Protein AF-A0A5K1H784-F1 (afdb_monomer_lite)

pLDDT: mean 85.49, std 14.43, range [38.34, 97.75]

Organism: NCBI:txid210225

Sequence (199 aa):
LYISKFLTHPLETMANIILTMNEYPNLIKYLRFKRKREVAKHITKAIVKGSIDLTNENMVTQVLTFIEPLLVRLPDYEAVSELVFKEEQIQVAKIVFQINSEDPAVNWAILKKFIDKFVNGGDERMKFTIPSTLFRLYQLCMQIYNGRDESTEPKVYKRIFDASRALLGKLTSFPNLAIKLYLELLMLINIVDETKFYD

Foldseek 3Di:
DPVLVVVPPCLQPPVVVCLVDPCNLVVLVPDQLVSLQVSLQSLLVCLLVLVDALQDPSSLVSNCSSNVSLLAQDPRDDDDDPVVNVVSLLSLLSNLVSLDDLDLVSNVSSLVVSLVSNLNHDQSSLLRNLLSSLVSLLVSLVSCLVVDDPPRDPVVVVVSLVSNVVSLVSNPVPVVSSVVSVVVSVVSVCVSCVVVPPD

Structure (mmCIF, N/CA/C/O backbone):
data_AF-A0A5K1H784-F1
#
_entry.id   AF-A0A5K1H784-F1
#
loop_
_atom_site.group_PDB
_atom_site.id
_atom_site.type_symbol
_atom_site.label_atom_id
_atom_site.label_alt_id
_atom_site.label_comp_id
_atom_site.label_asym_id
_atom_site.label_entity_id
_atom_site.label_seq_id
_atom_site.pdbx_PDB_ins_code
_atom_site.Cartn_x
_atom_site.Cartn_y
_atom_site.Cartn_z
_atom_site.occupancy
_atom_site.B_iso_or_equiv
_atom_site.auth_seq_id
_atom_site.auth_comp_id
_atom_site.auth_asym_id
_atom_site.auth_atom_id
_atom_site.pdbx_PDB_model_num
ATOM 1 N N . LEU A 1 1 ? -2.475 -7.485 34.459 1.00 45.81 1 LEU A N 1
ATOM 2 C CA . LEU A 1 1 ? -2.089 -6.064 34.254 1.00 45.81 1 LEU A CA 1
ATOM 3 C C . LEU A 1 1 ? -0.605 -5.853 33.900 1.00 45.81 1 LEU A C 1
ATOM 5 O O . LEU A 1 1 ? -0.315 -4.885 33.210 1.00 45.81 1 LEU A O 1
ATOM 9 N N . TYR A 1 2 ? 0.325 -6.728 34.309 1.00 42.94 2 TYR A N 1
ATOM 10 C CA . TYR A 1 2 ? 1.773 -6.530 34.102 1.00 42.94 2 TYR A CA 1
ATOM 11 C C . TYR A 1 2 ? 2.278 -6.824 32.680 1.00 42.94 2 TYR A C 1
ATOM 13 O O . TYR A 1 2 ? 3.058 -6.037 32.151 1.00 42.94 2 TYR A O 1
ATOM 21 N N . ILE A 1 3 ? 1.741 -7.855 32.013 1.00 48.09 3 ILE A N 1
ATOM 22 C CA . ILE A 1 3 ? 2.098 -8.215 30.623 1.00 48.09 3 ILE A CA 1
ATOM 23 C C . ILE A 1 3 ? 1.944 -7.019 29.683 1.00 48.09 3 ILE A C 1
ATOM 25 O O . ILE A 1 3 ? 2.767 -6.777 28.813 1.00 48.09 3 ILE A O 1
ATOM 29 N N . SER A 1 4 ? 0.916 -6.199 29.887 1.00 46.44 4 SER A N 1
ATOM 30 C CA . SER A 1 4 ? 0.700 -5.088 28.980 1.00 46.44 4 SER A CA 1
ATOM 31 C C . SER A 1 4 ? 1.634 -3.907 29.161 1.00 46.44 4 SER A C 1
ATOM 33 O O . SER A 1 4 ? 1.901 -3.242 28.176 1.00 46.44 4 SER A O 1
ATOM 35 N N . LYS A 1 5 ? 2.077 -3.614 30.394 1.00 50.16 5 LYS A N 1
ATOM 36 C CA . LYS A 1 5 ? 3.087 -2.568 30.617 1.00 50.16 5 LYS A CA 1
ATOM 37 C C . LYS A 1 5 ? 4.426 -3.015 30.026 1.00 50.16 5 LYS A C 1
ATOM 39 O O . LYS A 1 5 ? 5.129 -2.204 29.438 1.00 50.16 5 LYS A O 1
ATOM 44 N N . PHE A 1 6 ? 4.706 -4.316 30.118 1.00 51.06 6 PHE A N 1
ATOM 45 C CA . PHE A 1 6 ? 5.877 -4.956 29.529 1.00 51.06 6 PHE A CA 1
ATOM 46 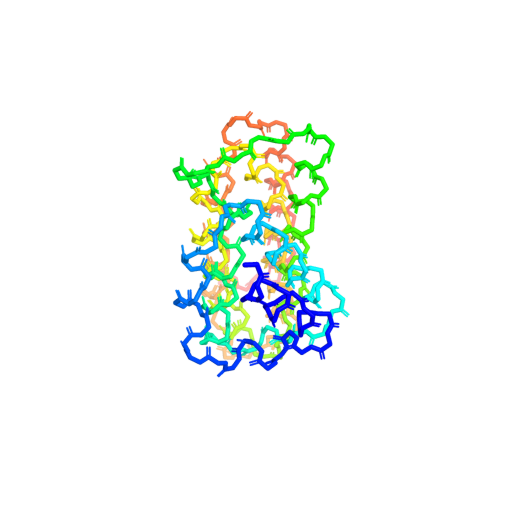C C . PHE A 1 6 ? 5.868 -4.927 27.995 1.00 51.06 6 PHE A C 1
ATOM 48 O O . PHE A 1 6 ? 6.915 -4.781 27.388 1.00 51.06 6 PHE A O 1
ATOM 55 N N . LEU A 1 7 ? 4.695 -5.021 27.359 1.00 53.09 7 LEU A N 1
ATOM 56 C CA . LEU A 1 7 ? 4.577 -4.934 25.900 1.00 53.09 7 LEU A CA 1
ATOM 57 C C . LEU A 1 7 ? 4.573 -3.484 25.392 1.00 53.09 7 LEU A C 1
ATOM 59 O O . LEU A 1 7 ? 5.054 -3.247 24.294 1.00 53.09 7 LEU A O 1
ATOM 63 N N . THR A 1 8 ? 4.068 -2.512 26.164 1.00 53.72 8 THR A N 1
ATOM 64 C CA . THR A 1 8 ? 3.974 -1.112 25.706 1.00 53.72 8 THR A CA 1
ATOM 65 C C . THR A 1 8 ? 5.234 -0.282 25.914 1.00 53.72 8 THR A C 1
ATOM 67 O O . THR A 1 8 ? 5.514 0.579 25.092 1.00 53.72 8 THR A O 1
ATOM 70 N N . HIS A 1 9 ? 6.009 -0.521 26.973 1.00 49.94 9 HIS A N 1
ATOM 71 C CA . HIS A 1 9 ? 7.206 0.282 27.258 1.00 49.94 9 HIS A CA 1
ATOM 72 C C . HIS A 1 9 ? 8.350 0.095 26.233 1.00 49.94 9 HIS A C 1
ATOM 74 O O . HIS A 1 9 ? 8.925 1.092 25.801 1.00 49.94 9 HIS A O 1
ATOM 80 N N . PRO A 1 10 ? 8.634 -1.125 25.736 1.00 53.78 10 PRO A N 1
ATOM 81 C CA . PRO A 1 10 ? 9.632 -1.326 24.690 1.00 53.78 10 PRO A CA 1
ATOM 82 C C . PRO A 1 10 ? 9.131 -0.914 23.298 1.00 53.78 10 PRO A C 1
ATOM 84 O O . PRO A 1 10 ? 9.932 -0.824 22.381 1.00 53.78 10 PRO A O 1
ATOM 87 N N . LEU A 1 11 ? 7.840 -0.628 23.085 1.00 53.62 11 LEU A N 1
ATOM 88 C CA . LEU A 1 11 ? 7.367 -0.154 21.772 1.00 53.62 11 LEU A CA 1
ATOM 89 C C . LEU A 1 11 ? 7.861 1.256 21.438 1.00 53.62 11 LEU A C 1
ATOM 91 O O . LEU A 1 11 ? 7.993 1.591 20.264 1.00 53.62 11 LEU A O 1
ATOM 95 N N . GLU A 1 12 ? 8.151 2.069 22.455 1.00 51.59 12 GLU A N 1
ATOM 96 C CA . GLU A 1 12 ? 8.632 3.442 22.280 1.00 51.59 12 GLU A CA 1
ATOM 97 C C . GLU A 1 12 ? 10.148 3.511 22.031 1.00 51.59 12 GLU A C 1
ATOM 99 O O . GLU A 1 12 ? 10.613 4.440 21.378 1.00 51.59 12 GLU A O 1
ATOM 104 N N . THR A 1 13 ? 10.915 2.520 22.503 1.00 52.31 13 THR A N 1
ATOM 105 C CA . THR A 1 13 ? 12.395 2.498 22.448 1.00 52.31 13 THR A CA 1
ATOM 106 C C . THR A 1 13 ? 12.989 1.309 21.686 1.00 52.31 13 THR A C 1
ATOM 108 O O . THR A 1 13 ? 14.161 1.342 21.330 1.00 52.31 13 THR A O 1
ATOM 111 N N . MET A 1 14 ? 12.210 0.260 21.415 1.00 56.91 14 MET A N 1
ATOM 112 C CA . MET A 1 14 ? 12.683 -1.036 20.911 1.00 56.91 14 MET A CA 1
ATOM 113 C C . MET A 1 14 ? 11.791 -1.617 19.802 1.00 56.91 14 MET A C 1
ATOM 115 O O . MET A 1 14 ? 11.759 -2.834 19.619 1.00 56.91 14 MET A O 1
ATOM 119 N N . ALA A 1 15 ? 11.079 -0.783 19.033 1.00 58.12 15 ALA A N 1
ATOM 120 C CA . ALA A 1 15 ? 10.265 -1.245 17.900 1.00 58.12 15 ALA A CA 1
ATOM 121 C C . ALA A 1 15 ? 11.054 -2.181 16.955 1.00 58.12 15 ALA A C 1
ATOM 123 O O . ALA A 1 15 ? 10.537 -3.217 16.546 1.00 58.12 15 ALA A O 1
ATOM 124 N N . ASN A 1 16 ? 12.339 -1.888 16.720 1.00 57.47 16 ASN A N 1
ATOM 125 C CA . ASN A 1 16 ? 13.239 -2.726 15.917 1.00 57.47 16 ASN A CA 1
ATOM 126 C C . ASN A 1 16 ? 13.560 -4.085 16.563 1.00 57.47 16 ASN A C 1
ATOM 128 O O . ASN A 1 16 ? 13.735 -5.064 15.851 1.00 57.47 16 ASN A O 1
ATOM 132 N N . ILE A 1 17 ? 13.602 -4.180 17.895 1.00 58.38 17 ILE A N 1
ATOM 133 C CA . ILE A 1 17 ? 13.832 -5.447 18.616 1.00 58.38 17 ILE A CA 1
ATOM 134 C C . ILE A 1 17 ? 12.542 -6.272 18.648 1.00 58.38 17 ILE A C 1
ATOM 136 O O . ILE A 1 17 ? 12.559 -7.485 18.485 1.00 58.38 17 ILE A O 1
ATOM 140 N N . ILE A 1 18 ? 11.389 -5.621 18.798 1.00 64.69 18 ILE A N 1
ATOM 141 C CA . ILE A 1 18 ? 10.087 -6.297 18.770 1.00 64.69 18 ILE A CA 1
ATOM 142 C C . ILE A 1 18 ? 9.830 -6.942 17.400 1.00 64.69 18 ILE A C 1
ATOM 144 O O . ILE A 1 18 ? 9.312 -8.055 17.338 1.00 64.69 18 ILE A O 1
ATOM 148 N N . LEU A 1 19 ? 10.243 -6.276 16.317 1.00 63.62 19 LEU A N 1
ATOM 149 C CA . LEU A 1 19 ? 10.183 -6.796 14.947 1.00 63.62 19 LEU A CA 1
ATOM 150 C C . LEU A 1 19 ? 11.199 -7.915 14.652 1.00 63.62 19 LEU A C 1
ATOM 152 O O . LEU A 1 19 ? 11.146 -8.495 13.575 1.00 63.62 19 LEU A O 1
ATOM 156 N N . THR A 1 20 ? 12.136 -8.219 15.556 1.00 61.59 20 THR A N 1
ATOM 157 C CA . THR A 1 20 ? 13.071 -9.353 15.411 1.00 61.59 20 THR A CA 1
ATOM 158 C C . THR A 1 20 ? 12.732 -10.525 16.335 1.00 61.59 20 THR A C 1
ATOM 160 O O . THR A 1 20 ? 13.312 -11.604 16.214 1.00 61.59 20 THR A O 1
ATOM 163 N N . MET A 1 21 ? 11.756 -10.362 17.234 1.00 66.31 21 MET A N 1
ATOM 164 C CA . MET A 1 21 ? 11.295 -11.418 18.133 1.00 66.31 21 MET A CA 1
ATOM 165 C C . MET A 1 21 ? 10.262 -12.317 17.442 1.00 66.31 21 MET A C 1
ATOM 167 O O . MET A 1 21 ? 9.079 -11.984 17.380 1.00 66.31 21 MET A O 1
ATOM 171 N N . ASN A 1 22 ? 10.693 -13.505 17.010 1.00 63.75 22 ASN A N 1
ATOM 172 C CA . ASN A 1 22 ? 9.850 -14.490 16.312 1.00 63.75 22 ASN A CA 1
ATOM 173 C C . ASN A 1 22 ? 8.527 -14.822 17.036 1.00 63.75 22 ASN A C 1
ATOM 175 O O . ASN A 1 22 ? 7.509 -15.046 16.386 1.00 63.75 22 ASN A O 1
ATOM 179 N N . GLU A 1 23 ? 8.512 -14.806 18.374 1.00 65.12 23 GLU A N 1
ATOM 180 C CA . GLU A 1 23 ? 7.322 -15.142 19.174 1.00 65.12 23 GLU A CA 1
ATOM 181 C C . GLU A 1 23 ? 6.426 -13.944 19.519 1.00 65.12 23 GLU A C 1
ATOM 183 O O . GLU A 1 23 ? 5.298 -14.107 19.990 1.00 65.12 23 GLU A O 1
ATOM 188 N N . TYR A 1 24 ? 6.876 -12.713 19.278 1.00 68.38 24 TYR A N 1
ATOM 189 C CA . TYR A 1 24 ? 6.113 -11.527 19.665 1.00 68.38 24 TYR A CA 1
ATOM 190 C C . TYR A 1 24 ? 4.797 -11.351 18.875 1.00 68.38 24 TYR A C 1
ATOM 192 O O . TYR A 1 24 ? 3.783 -11.006 19.495 1.00 68.38 24 TYR A O 1
ATOM 200 N N . PRO A 1 25 ? 4.717 -11.661 17.562 1.00 66.06 25 PRO A N 1
ATOM 201 C CA . PRO A 1 25 ? 3.438 -11.707 16.850 1.00 66.06 25 PRO A CA 1
ATOM 202 C C . PRO A 1 25 ? 2.415 -12.653 17.500 1.00 66.06 25 PRO A C 1
ATOM 204 O O . PRO A 1 25 ? 1.218 -12.358 17.513 1.00 66.06 25 PRO A O 1
ATOM 207 N N . ASN A 1 26 ? 2.867 -13.763 18.099 1.00 70.25 26 ASN A N 1
ATOM 208 C CA . ASN A 1 26 ? 1.990 -14.684 18.826 1.00 70.25 26 ASN A CA 1
ATOM 209 C C . ASN A 1 26 ? 1.484 -14.072 20.139 1.00 70.25 26 ASN A C 1
ATOM 211 O O . ASN A 1 26 ? 0.313 -14.244 20.477 1.00 70.25 26 ASN A O 1
ATOM 215 N N . LEU A 1 27 ? 2.310 -13.289 20.839 1.00 70.38 27 LEU A N 1
ATOM 216 C CA . LEU A 1 27 ? 1.907 -12.583 22.060 1.00 70.38 27 LEU A CA 1
ATOM 217 C C . LEU A 1 27 ? 0.846 -11.504 21.796 1.00 70.38 27 LEU A C 1
ATOM 219 O O . LEU A 1 27 ? -0.064 -11.321 22.609 1.00 70.38 27 LEU A O 1
ATOM 223 N N . ILE A 1 28 ? 0.905 -10.827 20.643 1.00 73.19 28 ILE A N 1
ATOM 224 C CA . ILE A 1 28 ? -0.090 -9.813 20.257 1.00 73.19 28 ILE A CA 1
ATOM 225 C C . ILE A 1 28 ? -1.492 -10.400 20.101 1.00 73.19 28 ILE A C 1
ATOM 227 O O . ILE A 1 28 ? -2.469 -9.709 20.403 1.00 73.19 28 ILE A O 1
ATOM 231 N N . LYS A 1 29 ? -1.627 -11.666 19.688 1.00 74.31 29 LYS A N 1
ATOM 232 C CA . LYS A 1 29 ? -2.940 -12.314 19.511 1.00 74.31 29 LYS A CA 1
ATOM 233 C C . LYS A 1 29 ? -3.777 -12.284 20.795 1.00 74.31 29 LYS A C 1
ATOM 235 O O . LYS A 1 29 ? -4.991 -12.105 20.714 1.00 74.31 29 LYS A O 1
ATOM 240 N N . TYR A 1 30 ? -3.127 -12.350 21.959 1.00 77.88 30 TYR A N 1
ATOM 241 C CA . TYR A 1 30 ? -3.763 -12.323 23.282 1.00 77.88 30 TYR A CA 1
ATOM 242 C C . TYR A 1 30 ? -4.092 -10.913 23.801 1.00 77.88 30 TYR A C 1
ATOM 244 O O . TYR A 1 30 ? -4.732 -10.764 24.845 1.00 77.88 30 TYR A O 1
ATOM 252 N N . LEU A 1 31 ? -3.658 -9.854 23.111 1.00 80.25 31 LEU A N 1
ATOM 253 C CA . LEU A 1 31 ? -4.009 -8.485 23.479 1.00 80.25 31 LEU A CA 1
ATOM 254 C C . LEU A 1 31 ? -5.459 -8.165 23.096 1.00 80.25 31 LEU A C 1
ATOM 256 O O . LEU A 1 31 ? -5.958 -8.579 22.053 1.00 80.25 31 LEU A O 1
ATOM 260 N N . ARG A 1 32 ? -6.129 -7.345 23.914 1.00 86.69 32 ARG A N 1
ATOM 261 C CA . ARG A 1 32 ? -7.408 -6.725 23.527 1.00 86.69 32 ARG A CA 1
ATOM 262 C C . ARG A 1 32 ? -7.205 -5.801 22.323 1.00 86.69 32 ARG A C 1
ATOM 264 O O . ARG A 1 32 ? -6.152 -5.157 22.236 1.00 86.69 32 ARG A O 1
ATOM 271 N N . PHE A 1 33 ? -8.219 -5.680 21.466 1.00 88.62 33 PHE A N 1
ATOM 272 C CA . PHE A 1 33 ? -8.178 -4.880 20.239 1.00 88.62 33 PHE A CA 1
ATOM 273 C C . PHE A 1 33 ? -7.609 -3.476 20.450 1.00 88.62 33 PHE A C 1
ATOM 275 O O . PHE A 1 33 ? -6.641 -3.109 19.783 1.00 88.62 33 PHE A O 1
ATOM 282 N N . LYS A 1 34 ? -8.110 -2.733 21.451 1.00 87.62 34 LYS A N 1
ATOM 283 C CA . LYS A 1 34 ? -7.585 -1.404 21.808 1.00 87.62 34 LYS A CA 1
ATOM 284 C C . LYS A 1 34 ? -6.057 -1.350 21.901 1.00 87.62 34 LYS A C 1
ATOM 286 O O . LYS A 1 34 ? -5.447 -0.399 21.426 1.00 87.62 34 LYS A O 1
ATOM 291 N N . ARG A 1 35 ? -5.410 -2.369 22.477 1.00 84.12 35 ARG A N 1
ATOM 292 C CA . ARG A 1 35 ? -3.942 -2.406 22.552 1.00 84.12 35 ARG A CA 1
ATOM 293 C C . ARG A 1 35 ? -3.283 -2.822 21.256 1.00 84.12 35 ARG A C 1
ATOM 295 O O . ARG A 1 35 ? -2.292 -2.197 20.904 1.00 84.12 35 ARG A O 1
ATOM 302 N N . LYS A 1 36 ? -3.814 -3.829 20.555 1.00 87.94 36 LYS A N 1
ATOM 303 C CA . LYS A 1 36 ? -3.307 -4.217 19.227 1.00 87.94 36 LYS A CA 1
ATOM 304 C C . LYS A 1 36 ? -3.253 -2.995 18.304 1.00 87.94 36 LYS A C 1
ATOM 306 O O . LYS A 1 36 ? -2.252 -2.762 17.639 1.00 87.94 36 LYS A O 1
ATOM 311 N N . ARG A 1 37 ? -4.300 -2.167 18.348 1.00 90.75 37 ARG A N 1
ATOM 312 C CA . ARG A 1 37 ? -4.395 -0.911 17.604 1.00 90.75 37 ARG A CA 1
ATOM 313 C C . ARG A 1 37 ? -3.349 0.122 18.023 1.00 90.75 37 ARG A C 1
ATOM 315 O O . ARG A 1 37 ? -2.718 0.706 17.151 1.00 90.75 37 ARG A O 1
ATOM 322 N N . GLU A 1 38 ? -3.124 0.335 19.321 1.00 87.69 38 GLU A N 1
ATOM 323 C CA . GLU A 1 38 ? -2.047 1.234 19.774 1.00 87.69 38 GLU A CA 1
ATOM 324 C C . GLU A 1 38 ? -0.666 0.747 19.319 1.00 87.69 38 GLU A C 1
ATOM 326 O O . GLU A 1 38 ? 0.105 1.534 18.774 1.00 87.69 38 GLU A O 1
ATOM 331 N N . VAL A 1 39 ? -0.378 -0.554 19.440 1.00 85.38 39 VAL A N 1
ATOM 332 C CA . VAL A 1 39 ? 0.872 -1.143 18.929 1.00 85.38 39 VAL A CA 1
ATOM 333 C C . VAL A 1 39 ? 1.031 -0.872 17.431 1.00 85.38 39 VAL A C 1
ATOM 335 O O . VAL A 1 39 ? 2.059 -0.350 16.998 1.00 85.38 39 VAL A O 1
ATOM 338 N N . ALA A 1 40 ? -0.012 -1.146 16.648 1.00 90.56 40 ALA A N 1
ATOM 339 C CA . ALA A 1 40 ? -0.027 -0.899 15.213 1.00 90.56 40 ALA A CA 1
ATOM 340 C C . ALA A 1 40 ? 0.217 0.582 14.865 1.00 90.56 40 ALA A C 1
ATOM 342 O O . ALA A 1 40 ? 0.971 0.885 13.937 1.00 90.56 40 ALA A O 1
ATOM 343 N N . LYS A 1 41 ? -0.369 1.517 15.628 1.00 90.88 41 LYS A N 1
ATOM 344 C CA . LYS A 1 41 ? -0.160 2.966 15.455 1.00 90.88 41 LYS A CA 1
ATOM 345 C C . LYS A 1 41 ? 1.285 3.363 15.732 1.00 90.88 41 LYS A C 1
ATOM 347 O O . LYS A 1 41 ? 1.841 4.161 14.980 1.00 90.88 41 LYS A O 1
ATOM 352 N N . HIS A 1 42 ? 1.891 2.830 16.791 1.00 86.50 42 HIS A N 1
ATOM 353 C CA . HIS A 1 42 ? 3.288 3.112 17.122 1.00 86.50 42 HIS A CA 1
ATOM 354 C C . HIS A 1 42 ? 4.238 2.600 16.040 1.00 86.50 42 HIS A C 1
ATOM 356 O O . HIS A 1 42 ? 5.077 3.366 15.571 1.00 86.50 42 HIS A O 1
ATOM 362 N N . ILE A 1 43 ? 4.052 1.360 15.581 1.00 87.31 43 ILE A N 1
ATOM 363 C CA . ILE A 1 43 ? 4.870 0.767 14.513 1.00 87.31 43 ILE A CA 1
ATOM 364 C C . ILE A 1 43 ? 4.715 1.556 13.214 1.00 87.31 43 ILE A C 1
ATOM 366 O O . ILE A 1 43 ? 5.710 1.945 12.611 1.00 87.31 43 ILE A O 1
ATOM 370 N N . THR A 1 44 ? 3.481 1.886 12.826 1.00 91.94 44 THR A N 1
ATOM 371 C CA . THR A 1 44 ? 3.218 2.714 11.640 1.00 91.94 44 THR A CA 1
ATOM 372 C C . THR A 1 44 ? 3.949 4.056 11.723 1.00 91.94 44 THR A C 1
ATOM 374 O O . THR A 1 44 ? 4.628 4.452 10.780 1.00 91.94 44 THR A O 1
ATOM 377 N N . LYS A 1 45 ? 3.864 4.748 12.867 1.00 90.50 45 LYS A N 1
ATOM 378 C CA . LYS A 1 45 ? 4.570 6.020 13.081 1.00 90.50 45 LYS A CA 1
ATOM 379 C C . LYS A 1 45 ? 6.090 5.860 13.031 1.00 90.50 45 LYS A C 1
ATOM 381 O O . LYS A 1 45 ? 6.755 6.746 12.508 1.00 90.50 45 LYS A O 1
ATOM 386 N N . ALA A 1 46 ? 6.634 4.777 13.582 1.00 86.88 46 ALA A N 1
ATOM 387 C CA . ALA A 1 46 ? 8.067 4.502 13.557 1.00 86.88 46 ALA A CA 1
ATOM 388 C C . ALA A 1 46 ? 8.572 4.257 12.126 1.00 86.88 46 ALA A C 1
ATOM 390 O O . ALA A 1 46 ? 9.601 4.812 11.751 1.00 86.88 46 ALA A O 1
ATOM 391 N N . ILE A 1 47 ? 7.807 3.535 11.301 1.00 90.31 47 ILE A N 1
ATOM 392 C CA . ILE A 1 47 ? 8.122 3.355 9.877 1.00 90.31 47 ILE A CA 1
ATOM 393 C C . ILE A 1 47 ? 8.097 4.700 9.153 1.00 90.31 47 ILE A C 1
ATOM 395 O O . ILE A 1 47 ? 9.074 5.065 8.519 1.00 90.31 47 ILE A O 1
ATOM 399 N N . VAL A 1 48 ? 7.021 5.484 9.299 1.00 90.75 48 VAL A N 1
ATOM 400 C CA . VAL A 1 48 ? 6.876 6.794 8.629 1.00 90.75 48 VAL A CA 1
ATOM 401 C C . VAL A 1 48 ? 7.977 7.788 9.023 1.00 90.75 48 VAL A C 1
ATOM 403 O O . VAL A 1 48 ? 8.303 8.677 8.242 1.00 90.75 48 VAL A O 1
ATOM 406 N N . LYS A 1 49 ? 8.562 7.646 10.217 1.00 89.12 49 LYS A N 1
ATOM 407 C CA . LYS A 1 49 ? 9.713 8.438 10.676 1.00 89.12 49 LYS A CA 1
ATOM 408 C C . LYS A 1 49 ? 11.066 7.945 10.143 1.00 89.12 49 LYS A C 1
ATOM 410 O O . LYS A 1 49 ? 12.070 8.579 10.450 1.00 89.12 49 LYS A O 1
ATOM 415 N N . GLY A 1 50 ? 11.109 6.833 9.410 1.00 84.38 50 GLY A N 1
ATOM 416 C CA . GLY A 1 50 ? 12.347 6.209 8.937 1.00 84.38 50 GLY A CA 1
ATOM 417 C C . GLY A 1 50 ? 13.119 5.466 10.030 1.00 84.38 50 GLY A C 1
ATOM 418 O O . GLY A 1 50 ? 14.316 5.263 9.907 1.00 84.38 50 GLY A O 1
ATOM 419 N N . SER A 1 51 ? 12.473 5.094 11.142 1.00 77.62 51 SER A N 1
ATOM 420 C CA . SER A 1 51 ? 13.131 4.321 12.211 1.00 77.62 51 SER A CA 1
ATOM 421 C C . SER A 1 51 ? 13.161 2.812 11.934 1.00 77.62 51 SER A C 1
ATOM 423 O O . SER A 1 51 ? 13.872 2.086 12.627 1.00 77.62 51 SER A O 1
ATOM 425 N N . ILE A 1 52 ? 12.363 2.349 10.964 1.00 78.69 52 ILE A N 1
ATOM 426 C CA . ILE A 1 52 ? 12.251 0.954 10.520 1.00 78.69 52 ILE A CA 1
ATOM 427 C C . ILE A 1 52 ? 12.414 0.932 8.997 1.00 78.69 52 ILE A C 1
ATOM 429 O O . ILE A 1 52 ? 11.560 1.468 8.286 1.00 78.69 52 ILE A O 1
ATOM 433 N N . ASP A 1 53 ? 13.461 0.268 8.510 1.00 79.38 53 ASP A N 1
ATOM 434 C CA . ASP A 1 53 ? 13.800 0.217 7.085 1.00 79.38 53 ASP A CA 1
ATOM 435 C C . ASP A 1 53 ? 13.085 -0.919 6.359 1.00 79.38 53 ASP A C 1
ATOM 437 O O . ASP A 1 53 ? 13.357 -2.094 6.594 1.00 79.38 53 ASP A O 1
ATOM 441 N N . LEU A 1 54 ? 12.201 -0.594 5.415 1.00 87.12 54 LEU A N 1
ATOM 442 C CA . LEU A 1 54 ? 11.450 -1.581 4.635 1.00 87.12 54 LEU A CA 1
ATOM 443 C C . LEU A 1 54 ? 12.270 -2.141 3.460 1.00 87.12 54 LEU A C 1
ATOM 445 O O . LEU A 1 54 ? 11.897 -1.962 2.304 1.00 87.12 54 LEU A O 1
ATOM 449 N N . THR A 1 55 ? 13.380 -2.819 3.753 1.00 84.19 55 THR A N 1
ATOM 450 C CA . THR A 1 55 ? 14.293 -3.395 2.741 1.00 84.19 55 THR A CA 1
ATOM 451 C C . THR A 1 55 ? 14.276 -4.924 2.694 1.00 84.19 55 THR A C 1
ATOM 453 O O . THR A 1 55 ? 14.804 -5.519 1.760 1.00 84.19 55 THR A O 1
ATOM 456 N N . ASN A 1 56 ? 13.640 -5.580 3.671 1.00 84.50 56 ASN A N 1
ATOM 457 C CA . ASN A 1 56 ? 13.602 -7.037 3.794 1.00 84.50 56 ASN A CA 1
ATOM 458 C C . ASN A 1 56 ? 12.159 -7.570 3.778 1.00 84.50 56 ASN A C 1
ATOM 460 O O . ASN A 1 56 ? 11.332 -7.197 4.612 1.00 84.50 56 ASN A O 1
ATOM 464 N N . GLU A 1 57 ? 11.866 -8.505 2.873 1.00 86.25 57 GLU A N 1
ATOM 465 C CA . GLU A 1 57 ? 10.541 -9.119 2.724 1.00 86.25 57 GLU A CA 1
ATOM 466 C C . GLU A 1 57 ? 10.017 -9.842 3.974 1.00 86.25 57 GLU A C 1
ATOM 468 O O . GLU A 1 57 ? 8.813 -9.792 4.260 1.00 86.25 57 GLU A O 1
ATOM 473 N N . ASN A 1 58 ? 10.891 -10.513 4.728 1.00 84.62 58 ASN A N 1
ATOM 474 C CA . ASN A 1 58 ? 10.508 -11.195 5.964 1.00 84.62 58 ASN A CA 1
ATOM 475 C C . ASN A 1 58 ? 10.102 -10.171 7.022 1.00 84.62 58 ASN A C 1
ATOM 477 O O . ASN A 1 58 ? 9.052 -10.310 7.651 1.00 84.62 58 ASN A O 1
ATOM 481 N N . MET A 1 59 ? 10.883 -9.098 7.155 1.00 84.19 59 MET A N 1
ATOM 482 C CA . MET A 1 59 ? 10.570 -8.003 8.070 1.00 84.19 59 MET A CA 1
ATOM 483 C C . MET A 1 59 ? 9.248 -7.322 7.689 1.00 84.19 59 MET A C 1
ATOM 485 O O . MET A 1 59 ? 8.404 -7.082 8.548 1.00 84.19 59 MET A O 1
ATOM 489 N N . VAL A 1 60 ? 9.011 -7.086 6.395 1.00 90.50 60 VAL A N 1
ATOM 490 C CA . VAL A 1 60 ? 7.746 -6.528 5.887 1.00 90.50 60 VAL A CA 1
ATOM 491 C C . VAL A 1 60 ? 6.561 -7.434 6.223 1.00 90.50 60 VAL A C 1
ATOM 493 O O . VAL A 1 60 ? 5.509 -6.951 6.635 1.00 90.50 60 VAL A O 1
ATOM 496 N N . THR A 1 61 ? 6.724 -8.751 6.100 1.00 89.81 61 THR A N 1
ATOM 497 C CA . THR A 1 61 ? 5.673 -9.719 6.453 1.00 89.81 61 THR A CA 1
ATOM 498 C C . THR A 1 61 ? 5.312 -9.630 7.938 1.00 89.81 61 THR A C 1
ATOM 500 O O . THR A 1 61 ? 4.130 -9.645 8.300 1.00 89.81 61 THR A O 1
ATOM 503 N N . GLN A 1 62 ? 6.315 -9.460 8.802 1.00 85.56 62 GLN A N 1
ATOM 504 C CA . GLN A 1 62 ? 6.080 -9.224 10.221 1.00 85.56 62 GLN A CA 1
ATOM 505 C C . GLN A 1 62 ? 5.366 -7.892 10.442 1.00 85.56 62 GLN A C 1
ATOM 507 O O . GLN A 1 62 ? 4.298 -7.880 11.051 1.00 85.56 62 GLN A O 1
ATOM 512 N N . VAL A 1 63 ? 5.875 -6.791 9.882 1.00 89.81 63 VAL A N 1
ATOM 513 C CA . VAL A 1 63 ? 5.251 -5.460 9.970 1.00 89.81 63 VAL A CA 1
ATOM 514 C C . VAL A 1 63 ? 3.771 -5.509 9.592 1.00 89.81 63 VAL A C 1
ATOM 516 O O . VAL A 1 63 ? 2.939 -5.013 10.349 1.00 89.81 63 VAL A O 1
ATOM 519 N N . LEU A 1 64 ? 3.422 -6.154 8.476 1.00 92.62 64 LEU A N 1
ATOM 520 C CA . LEU A 1 64 ? 2.035 -6.299 8.021 1.00 92.62 64 LEU A CA 1
ATOM 521 C C . LEU A 1 64 ? 1.155 -7.054 9.025 1.00 92.62 64 LEU A C 1
ATOM 523 O O . LEU A 1 64 ? -0.018 -6.720 9.171 1.00 92.62 64 LEU A O 1
ATOM 527 N N . THR A 1 65 ? 1.719 -8.031 9.737 1.00 89.56 65 THR A N 1
ATOM 528 C CA . THR A 1 65 ? 1.033 -8.750 10.822 1.00 89.56 65 THR A CA 1
ATOM 529 C C . THR A 1 65 ? 0.799 -7.834 12.023 1.00 89.56 65 THR A C 1
ATOM 531 O O . THR A 1 65 ? -0.288 -7.804 12.593 1.00 89.56 65 THR A O 1
ATOM 534 N N . PHE A 1 66 ? 1.799 -7.035 12.389 1.00 87.19 66 PHE A N 1
ATOM 535 C CA . PHE A 1 66 ? 1.706 -6.096 13.504 1.00 87.19 66 PHE A CA 1
ATOM 536 C C . PHE A 1 66 ? 0.695 -4.971 13.263 1.00 87.19 66 PHE A C 1
ATOM 538 O O . PHE A 1 66 ? -0.023 -4.581 14.187 1.00 87.19 66 PHE A O 1
ATOM 545 N N . ILE A 1 67 ? 0.635 -4.439 12.039 1.00 93.12 67 ILE A N 1
ATOM 546 C CA . ILE A 1 67 ? -0.252 -3.320 11.701 1.00 93.12 67 ILE A CA 1
ATOM 547 C C . ILE A 1 67 ? -1.636 -3.760 11.207 1.00 93.12 67 ILE A C 1
ATOM 549 O O . ILE A 1 67 ? -2.482 -2.905 10.953 1.00 93.12 67 ILE A O 1
ATOM 553 N N . GLU A 1 68 ? -1.900 -5.067 11.122 1.00 93.62 68 GLU A N 1
ATOM 554 C CA . GLU A 1 68 ? -3.171 -5.648 10.668 1.00 93.62 68 GLU A CA 1
ATOM 555 C C . GLU A 1 68 ? -4.436 -5.006 11.281 1.00 93.62 68 GLU A C 1
ATOM 557 O O . GLU A 1 68 ? -5.368 -4.733 10.517 1.00 93.62 68 GLU A O 1
ATOM 562 N N . PRO A 1 69 ? -4.484 -4.645 12.585 1.00 93.75 69 PRO A N 1
ATOM 563 C CA . PRO A 1 69 ? -5.641 -3.961 13.176 1.00 93.75 69 PRO A CA 1
ATOM 564 C C . PRO A 1 69 ? -6.017 -2.628 12.505 1.00 93.75 69 PRO A C 1
ATOM 566 O O . PRO A 1 69 ? -7.146 -2.159 12.657 1.00 93.75 69 PRO A O 1
ATOM 569 N N . LEU A 1 70 ? -5.079 -1.994 11.790 1.00 95.62 70 LEU A N 1
ATOM 570 C CA . LEU A 1 70 ? -5.310 -0.766 11.025 1.00 95.62 70 LEU A CA 1
ATOM 571 C C . LEU A 1 70 ? -5.670 -1.046 9.561 1.00 95.62 70 LEU A C 1
ATOM 573 O O . LEU A 1 70 ? -6.307 -0.201 8.925 1.00 95.62 70 LEU A O 1
ATOM 577 N N . LEU A 1 71 ? -5.299 -2.221 9.039 1.00 95.62 71 LEU A N 1
ATOM 578 C CA . LEU A 1 71 ? -5.465 -2.599 7.634 1.00 95.62 71 LEU A CA 1
ATOM 579 C C . LEU A 1 71 ? -6.847 -3.172 7.331 1.00 95.62 71 LEU A C 1
ATOM 581 O O . LEU A 1 71 ? -7.372 -2.927 6.253 1.00 95.62 71 LEU A O 1
ATOM 585 N N . VAL A 1 72 ? -7.442 -3.913 8.267 1.00 93.81 72 VAL A N 1
ATOM 586 C CA . VAL A 1 72 ? -8.729 -4.605 8.082 1.00 93.81 72 VAL A CA 1
ATOM 587 C C . VAL A 1 72 ? -9.612 -4.476 9.325 1.00 93.81 72 VAL A C 1
ATOM 589 O O . VAL A 1 72 ? -9.143 -4.141 10.413 1.00 93.81 72 VAL A O 1
ATOM 592 N N . ARG A 1 73 ? -10.922 -4.713 9.183 1.00 91.81 73 ARG A N 1
ATOM 593 C CA . ARG A 1 73 ? -11.831 -4.827 10.337 1.00 91.81 73 ARG A CA 1
ATOM 594 C C . ARG A 1 73 ? -11.718 -6.241 10.914 1.00 91.81 73 ARG A C 1
ATOM 596 O O . ARG A 1 73 ? -12.153 -7.194 10.279 1.00 91.81 73 ARG A O 1
ATOM 603 N N . LEU A 1 74 ? -11.120 -6.361 12.098 1.00 90.62 74 LEU A N 1
ATOM 604 C CA . LEU A 1 74 ? -11.035 -7.624 12.840 1.00 90.62 74 LEU A CA 1
ATOM 605 C C . LEU A 1 74 ? -12.357 -7.932 13.575 1.00 90.62 74 LEU A C 1
ATOM 607 O O . LEU A 1 74 ? -13.140 -7.012 13.812 1.00 90.62 74 LEU A O 1
ATOM 611 N N . PRO A 1 75 ? -12.622 -9.193 13.971 1.00 89.69 75 PRO A N 1
ATOM 612 C CA . PRO A 1 75 ? -13.855 -9.554 14.681 1.00 89.69 75 PRO A CA 1
ATOM 613 C C . PRO A 1 75 ? -14.077 -8.786 15.994 1.00 89.69 75 PRO A C 1
ATOM 615 O O . PRO A 1 75 ? -15.213 -8.517 16.366 1.00 89.69 75 PRO A O 1
ATOM 618 N N . ASP A 1 76 ? -12.996 -8.408 16.681 1.00 89.69 76 ASP A N 1
ATOM 619 C CA . ASP A 1 76 ? -12.995 -7.637 17.927 1.00 89.69 76 ASP A CA 1
ATOM 620 C C . ASP A 1 76 ? -12.884 -6.114 17.700 1.00 89.69 76 ASP A C 1
ATOM 622 O O . ASP A 1 76 ? -12.496 -5.384 18.610 1.00 89.69 76 ASP A O 1
ATOM 626 N N . TYR A 1 77 ? -13.199 -5.622 16.493 1.00 91.69 77 TYR A N 1
ATOM 627 C CA . TYR A 1 77 ? -13.027 -4.216 16.116 1.00 91.69 77 TYR A CA 1
ATOM 628 C C . TYR A 1 77 ? -13.818 -3.252 17.011 1.00 91.69 77 TYR A C 1
ATOM 630 O O . TYR A 1 77 ? -15.047 -3.277 17.069 1.00 91.69 77 TYR A O 1
ATOM 638 N N . GLU A 1 78 ? -13.097 -2.315 17.627 1.00 91.81 78 GLU A N 1
ATOM 639 C CA . GLU A 1 78 ? -13.668 -1.194 18.374 1.00 91.81 78 GLU A CA 1
ATOM 640 C C . GLU A 1 78 ? -13.687 0.064 17.488 1.00 91.81 78 GLU A C 1
ATOM 642 O O . GLU A 1 78 ? -12.640 0.544 17.028 1.00 91.81 78 GLU A O 1
ATOM 647 N N . ALA A 1 79 ? -14.883 0.609 17.247 1.00 91.19 79 ALA A N 1
ATOM 648 C CA . ALA A 1 79 ? -15.055 1.838 16.480 1.00 91.19 79 ALA A CA 1
ATOM 649 C C . ALA A 1 79 ? -14.430 3.046 17.196 1.00 91.19 79 ALA A C 1
ATOM 651 O O . ALA A 1 79 ? -14.389 3.126 18.422 1.00 91.19 79 ALA A O 1
ATOM 652 N N . VAL A 1 80 ? -13.954 4.005 16.407 1.00 93.56 80 VAL A N 1
ATOM 653 C CA . VAL A 1 80 ? -13.444 5.300 16.883 1.00 93.56 80 VAL A CA 1
ATOM 654 C C . VAL A 1 80 ? -14.148 6.424 16.139 1.00 93.56 80 VAL A C 1
ATOM 656 O O . VAL A 1 80 ? -14.863 6.175 15.168 1.00 93.56 80 VAL A O 1
ATOM 659 N N . SER A 1 81 ? -13.901 7.665 16.553 1.00 96.38 81 SER A N 1
ATOM 660 C CA . SER A 1 81 ? -14.343 8.826 15.789 1.00 96.38 81 SER A CA 1
ATOM 661 C C . SER A 1 81 ? -13.740 8.839 14.381 1.00 96.38 81 SER A C 1
ATOM 663 O O . SER A 1 81 ? -12.627 8.361 14.143 1.00 96.38 81 SER A O 1
ATOM 665 N N . GLU A 1 82 ? -14.469 9.440 13.443 1.00 95.31 82 GLU A N 1
ATOM 666 C CA . GLU A 1 82 ? -14.034 9.573 12.051 1.00 95.31 82 GLU A CA 1
ATOM 667 C C . GLU A 1 82 ? -12.675 10.278 11.932 1.00 95.31 82 GLU A C 1
ATOM 669 O O . GLU A 1 82 ? -11.831 9.865 11.137 1.00 95.31 82 GLU A O 1
ATOM 674 N N . LEU A 1 83 ? -12.432 11.292 12.771 1.00 96.44 83 LEU A N 1
ATOM 675 C CA . LEU A 1 83 ? -11.162 12.015 12.813 1.00 96.44 83 LEU A CA 1
ATOM 676 C C . LEU A 1 83 ? -9.989 11.082 13.139 1.00 96.44 83 LEU A C 1
ATOM 678 O O . LEU A 1 83 ? -9.008 11.053 12.399 1.00 96.44 83 LEU A O 1
ATOM 682 N N . VAL A 1 84 ? -10.117 10.270 14.193 1.00 95.44 84 VAL A N 1
ATOM 683 C CA . VAL A 1 84 ? -9.068 9.323 14.604 1.00 95.44 84 VAL A CA 1
ATOM 684 C C . VAL A 1 84 ? -8.854 8.261 13.530 1.00 95.44 84 VAL A C 1
ATOM 686 O O . VAL A 1 84 ? -7.716 7.943 13.192 1.00 95.44 84 VAL A O 1
ATOM 689 N N . PHE A 1 85 ? -9.934 7.734 12.946 1.00 96.12 85 PHE A N 1
ATOM 690 C CA . PHE A 1 85 ? -9.825 6.772 11.851 1.00 96.12 85 PHE A CA 1
ATOM 691 C C . PHE A 1 85 ? -9.075 7.365 10.652 1.00 96.12 85 PHE A C 1
ATOM 693 O O . PHE A 1 85 ? -8.151 6.743 10.132 1.00 96.12 85 PHE A O 1
ATOM 700 N N . LYS A 1 86 ? -9.425 8.587 10.240 1.00 96.88 86 LYS A N 1
ATOM 701 C CA . LYS A 1 86 ? -8.767 9.289 9.136 1.00 96.88 86 LYS A CA 1
ATOM 702 C C . LYS A 1 86 ? -7.279 9.504 9.407 1.00 96.88 86 LYS A C 1
ATOM 704 O O . LYS A 1 86 ? -6.466 9.240 8.526 1.00 96.88 86 LYS A O 1
ATOM 709 N N . GLU A 1 87 ? -6.913 9.955 10.604 1.00 96.38 87 GLU A N 1
ATOM 710 C CA . GLU A 1 87 ? -5.509 10.137 10.988 1.00 96.38 87 GLU A CA 1
ATOM 711 C C . GLU A 1 87 ? -4.717 8.833 10.889 1.00 96.38 87 GLU A C 1
ATOM 713 O O . GLU A 1 87 ? -3.621 8.814 10.329 1.00 96.38 87 GLU A O 1
ATOM 718 N N . GLU A 1 88 ? -5.281 7.729 11.376 1.00 96.00 88 GLU A N 1
ATOM 719 C CA . GLU A 1 88 ? -4.647 6.418 11.276 1.00 96.00 88 GLU A CA 1
ATOM 720 C C . GLU A 1 88 ? -4.478 5.965 9.826 1.00 96.00 88 GLU A C 1
ATOM 722 O O . GLU A 1 88 ? -3.393 5.523 9.453 1.00 96.00 88 GLU A O 1
ATOM 727 N N . GLN A 1 89 ? -5.506 6.118 8.986 1.00 97.56 89 GLN A N 1
ATOM 728 C CA . GLN A 1 89 ? -5.421 5.728 7.577 1.00 97.56 89 GLN A CA 1
ATOM 729 C C . GLN A 1 89 ? -4.423 6.590 6.794 1.00 97.56 89 GLN A C 1
ATOM 731 O O . GLN A 1 89 ? -3.717 6.070 5.934 1.00 97.56 89 GLN A O 1
ATOM 736 N N . ILE A 1 90 ? -4.283 7.877 7.129 1.00 97.00 90 ILE A N 1
ATOM 737 C CA . ILE A 1 90 ? -3.233 8.738 6.562 1.00 97.00 90 ILE A CA 1
ATOM 738 C C . ILE A 1 90 ? -1.841 8.226 6.952 1.00 97.00 90 ILE A C 1
ATOM 740 O O . ILE A 1 90 ? -0.931 8.241 6.127 1.00 97.00 90 ILE A O 1
ATOM 744 N N . GLN A 1 91 ? -1.652 7.776 8.194 1.00 96.44 91 GLN A N 1
ATOM 745 C CA . GLN A 1 91 ? -0.371 7.217 8.633 1.00 96.44 91 GLN A CA 1
ATOM 746 C C . GLN A 1 91 ? -0.060 5.896 7.919 1.00 96.44 91 GLN A C 1
ATOM 748 O O . GLN A 1 91 ? 1.052 5.726 7.428 1.00 96.44 91 GLN A O 1
ATOM 753 N N . VAL A 1 92 ? -1.047 5.004 7.778 1.00 97.62 92 VAL A N 1
ATOM 754 C CA . VAL A 1 92 ? -0.901 3.753 7.011 1.00 97.62 92 VAL A CA 1
ATOM 755 C C . VAL A 1 92 ? -0.552 4.042 5.551 1.00 97.62 92 VAL A C 1
ATOM 757 O O . VAL A 1 92 ? 0.365 3.433 5.004 1.00 97.62 92 VAL A O 1
ATOM 760 N N . ALA A 1 93 ? -1.229 5.008 4.926 1.00 97.38 93 ALA A N 1
ATOM 761 C CA . ALA A 1 93 ? -0.982 5.384 3.538 1.00 97.38 93 ALA A CA 1
ATOM 762 C C . ALA A 1 93 ? 0.448 5.902 3.308 1.00 97.38 93 ALA A C 1
ATOM 764 O O . ALA A 1 93 ? 1.009 5.694 2.238 1.00 97.38 93 ALA A O 1
ATOM 765 N N . LYS A 1 94 ? 1.077 6.527 4.312 1.00 96.19 94 LYS A N 1
ATOM 766 C CA . LYS A 1 94 ? 2.454 7.037 4.208 1.00 96.19 94 LYS A CA 1
ATOM 767 C C . LYS A 1 94 ? 3.531 5.951 4.239 1.00 96.19 94 LYS A C 1
ATOM 769 O O . LYS A 1 94 ? 4.648 6.223 3.807 1.00 96.19 94 LYS A O 1
ATOM 774 N N . ILE A 1 95 ? 3.216 4.743 4.717 1.00 96.19 95 ILE A N 1
ATOM 775 C CA . ILE A 1 95 ? 4.191 3.649 4.866 1.00 96.19 95 ILE A CA 1
ATOM 776 C C . ILE A 1 95 ? 4.868 3.315 3.533 1.00 96.19 95 ILE A C 1
ATOM 778 O O . ILE A 1 95 ? 6.077 3.115 3.494 1.00 96.19 95 ILE 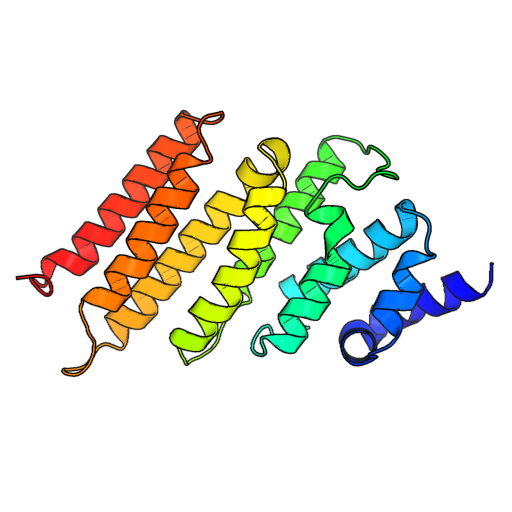A O 1
ATOM 782 N N . VAL A 1 96 ? 4.111 3.289 2.431 1.00 95.88 96 VAL A N 1
ATOM 783 C CA . VAL A 1 96 ? 4.646 2.869 1.123 1.00 95.88 96 VAL A CA 1
ATOM 784 C C . VAL A 1 96 ? 5.774 3.768 0.619 1.00 95.88 96 VAL A C 1
ATOM 786 O O . VAL A 1 96 ? 6.639 3.302 -0.113 1.00 95.88 96 VAL A O 1
ATOM 789 N N . PHE A 1 97 ? 5.822 5.032 1.047 1.00 95.06 97 PHE A N 1
ATOM 790 C CA . PHE A 1 97 ? 6.902 5.953 0.683 1.00 95.06 97 PHE A CA 1
ATOM 791 C C . PHE A 1 97 ? 8.222 5.664 1.404 1.00 95.06 97 PHE A C 1
ATOM 793 O O . PHE A 1 97 ? 9.252 6.185 1.001 1.00 95.06 97 PHE A O 1
ATOM 800 N N . GLN A 1 98 ? 8.201 4.825 2.439 1.00 93.69 98 GLN A N 1
ATOM 801 C CA . GLN A 1 98 ? 9.399 4.371 3.153 1.00 93.69 98 GLN A CA 1
ATOM 802 C C . GLN A 1 98 ? 9.993 3.096 2.540 1.00 93.69 98 GLN A C 1
ATOM 804 O O . GLN A 1 98 ? 11.040 2.624 2.970 1.00 93.69 98 GLN A O 1
ATOM 809 N N . ILE A 1 99 ? 9.334 2.526 1.527 1.00 93.06 99 ILE A N 1
ATOM 810 C CA . ILE A 1 99 ? 9.894 1.442 0.721 1.00 93.06 99 ILE A CA 1
ATOM 811 C C . ILE A 1 99 ? 10.911 2.084 -0.215 1.00 93.06 99 ILE A C 1
ATOM 813 O O . ILE A 1 99 ? 10.523 2.653 -1.237 1.00 93.06 99 ILE A O 1
ATOM 817 N N . ASN A 1 100 ? 12.187 2.045 0.152 1.00 85.94 100 ASN A N 1
ATOM 818 C CA . ASN A 1 100 ? 13.258 2.670 -0.611 1.00 85.94 100 ASN A CA 1
ATOM 819 C C . ASN A 1 100 ? 14.497 1.768 -0.636 1.00 85.94 100 ASN A C 1
ATOM 821 O O . ASN A 1 100 ? 15.340 1.817 0.253 1.00 85.94 100 ASN A O 1
ATOM 825 N N . SER A 1 101 ? 14.568 0.916 -1.652 1.00 90.88 101 SER A N 1
ATOM 826 C CA . SER A 1 101 ? 15.748 0.143 -2.030 1.00 90.88 101 SER A CA 1
ATOM 827 C C . SER A 1 101 ? 16.312 0.666 -3.351 1.00 90.88 101 SER A C 1
ATOM 829 O O . SER A 1 101 ? 15.561 1.142 -4.210 1.00 90.88 101 SER A O 1
ATOM 831 N N . GLU A 1 102 ? 17.627 0.553 -3.523 1.00 89.62 102 GLU A N 1
ATOM 832 C CA . GLU A 1 102 ? 18.291 0.822 -4.800 1.00 89.62 102 GLU A CA 1
ATOM 833 C C . GLU A 1 102 ? 17.853 -0.175 -5.877 1.00 89.62 102 GLU A C 1
ATOM 835 O O . GLU A 1 102 ? 17.709 0.214 -7.033 1.00 89.62 102 GLU A O 1
ATOM 840 N N . ASP A 1 103 ? 17.548 -1.417 -5.485 1.00 91.06 103 ASP A N 1
ATOM 841 C CA . ASP A 1 103 ? 17.055 -2.460 -6.380 1.00 91.06 103 ASP A CA 1
ATOM 842 C C . ASP A 1 103 ? 15.533 -2.312 -6.617 1.00 91.06 103 ASP A C 1
ATOM 844 O O . ASP A 1 103 ? 14.722 -2.514 -5.696 1.00 91.06 103 ASP A O 1
ATOM 848 N N . PRO A 1 104 ? 15.096 -2.004 -7.857 1.00 92.00 104 PRO A N 1
ATOM 849 C CA . PRO A 1 104 ? 13.680 -1.912 -8.188 1.00 92.00 104 PRO A CA 1
ATOM 850 C C . PRO A 1 104 ? 12.905 -3.219 -7.972 1.00 92.00 104 PRO A C 1
ATOM 852 O O . PRO A 1 104 ? 11.707 -3.175 -7.676 1.00 92.00 104 PRO A O 1
ATOM 855 N N . ALA A 1 105 ? 13.556 -4.381 -8.095 1.00 91.38 105 ALA A N 1
ATOM 856 C CA . ALA A 1 105 ? 12.919 -5.677 -7.891 1.00 91.38 105 ALA A CA 1
ATOM 857 C C . ALA A 1 105 ? 12.528 -5.883 -6.420 1.00 91.38 105 ALA A C 1
ATOM 859 O O . ALA A 1 105 ? 11.415 -6.336 -6.136 1.00 91.38 105 ALA A O 1
ATOM 860 N N . VAL A 1 106 ? 13.391 -5.465 -5.486 1.00 92.81 106 VAL A N 1
ATOM 861 C CA . VAL A 1 106 ? 13.099 -5.472 -4.042 1.00 92.81 106 VAL A CA 1
ATOM 862 C C . VAL A 1 106 ? 11.945 -4.520 -3.726 1.00 92.81 106 VAL A C 1
ATOM 864 O O . VAL A 1 106 ? 10.990 -4.908 -3.047 1.00 92.81 106 VAL A O 1
ATOM 867 N N . ASN A 1 107 ? 11.976 -3.298 -4.275 1.00 94.00 107 ASN A N 1
ATOM 868 C CA . ASN A 1 107 ? 10.882 -2.336 -4.112 1.00 94.00 107 ASN A CA 1
ATOM 869 C C . ASN A 1 107 ? 9.545 -2.909 -4.597 1.00 94.00 107 ASN A C 1
ATOM 871 O O . ASN A 1 107 ? 8.537 -2.792 -3.900 1.00 94.00 107 ASN A O 1
ATOM 875 N N . TRP A 1 108 ? 9.534 -3.559 -5.764 1.00 94.94 108 TRP A N 1
ATOM 876 C CA . TRP A 1 108 ? 8.345 -4.215 -6.302 1.00 94.94 108 TRP A CA 1
ATOM 877 C C . TRP A 1 108 ? 7.831 -5.332 -5.390 1.00 94.94 108 TRP A C 1
ATOM 879 O O . TRP A 1 108 ? 6.641 -5.356 -5.069 1.00 94.94 108 TRP A O 1
ATOM 889 N N . ALA A 1 109 ? 8.707 -6.241 -4.951 1.00 94.69 109 ALA A N 1
ATOM 890 C CA . ALA A 1 109 ? 8.331 -7.378 -4.113 1.00 94.69 109 ALA A CA 1
ATOM 891 C C . ALA A 1 109 ? 7.695 -6.926 -2.789 1.00 94.69 109 ALA A C 1
ATOM 893 O O . ALA A 1 109 ? 6.637 -7.421 -2.388 1.00 94.69 109 ALA A O 1
ATOM 894 N N . ILE A 1 110 ? 8.290 -5.922 -2.142 1.00 95.62 110 ILE A N 1
ATOM 895 C CA . ILE A 1 110 ? 7.776 -5.343 -0.898 1.00 95.62 110 ILE A CA 1
ATOM 896 C C . ILE A 1 110 ? 6.448 -4.622 -1.141 1.00 95.62 110 ILE A C 1
ATOM 898 O O . ILE A 1 110 ? 5.468 -4.870 -0.433 1.00 95.62 110 ILE A O 1
ATOM 902 N N . LEU A 1 111 ? 6.380 -3.769 -2.165 1.00 95.94 111 LEU A N 1
ATOM 903 C CA . LEU A 1 111 ? 5.177 -3.006 -2.494 1.00 95.94 111 LEU A CA 1
ATOM 904 C C . LEU A 1 111 ? 4.001 -3.922 -2.853 1.00 95.94 111 LEU A C 1
ATOM 906 O O . LEU A 1 111 ? 2.866 -3.646 -2.463 1.00 95.94 111 LEU A O 1
ATOM 910 N N . LYS A 1 112 ? 4.264 -5.054 -3.514 1.00 95.81 112 LYS A N 1
ATOM 911 C CA . LYS A 1 112 ? 3.247 -6.058 -3.837 1.00 95.81 112 LYS A CA 1
ATOM 912 C C . LYS A 1 112 ? 2.585 -6.638 -2.582 1.00 95.81 112 LYS A C 1
ATOM 914 O O . LYS A 1 112 ? 1.358 -6.724 -2.544 1.00 95.81 112 LYS A O 1
ATOM 919 N N . LYS A 1 113 ? 3.348 -6.926 -1.520 1.00 95.88 113 LYS A N 1
ATOM 920 C CA . LYS A 1 113 ? 2.782 -7.386 -0.234 1.00 95.88 113 LYS A CA 1
ATOM 921 C C . LYS A 1 113 ? 1.860 -6.339 0.401 1.00 95.88 113 LYS A C 1
ATOM 923 O O . LYS A 1 113 ? 0.815 -6.694 0.947 1.00 95.88 113 LYS A O 1
ATOM 928 N N . PHE A 1 114 ? 2.220 -5.055 0.319 1.00 96.56 114 PHE A N 1
ATOM 929 C CA . PHE A 1 114 ? 1.359 -3.964 0.791 1.00 96.56 114 PHE A CA 1
ATOM 930 C C . PHE A 1 114 ? 0.079 -3.848 -0.037 1.00 96.56 114 PHE A C 1
ATOM 932 O O . PHE A 1 114 ? -1.001 -3.770 0.545 1.00 96.56 114 PHE A O 1
ATOM 939 N N . ILE A 1 115 ? 0.183 -3.902 -1.370 1.00 96.56 115 ILE A N 1
ATOM 940 C CA . ILE A 1 115 ? -0.968 -3.895 -2.287 1.00 96.56 115 ILE A CA 1
ATOM 941 C C . ILE A 1 115 ? -1.962 -4.993 -1.906 1.00 96.56 115 ILE A C 1
ATOM 943 O O . ILE A 1 115 ? -3.146 -4.711 -1.711 1.00 96.56 115 ILE A O 1
ATOM 947 N N . ASP A 1 116 ? -1.479 -6.224 -1.743 1.00 95.25 116 ASP A N 1
ATOM 948 C CA . ASP A 1 116 ? -2.332 -7.376 -1.448 1.00 95.25 116 ASP A CA 1
ATOM 949 C C . ASP A 1 116 ? -3.068 -7.211 -0.109 1.00 95.25 116 ASP A C 1
ATOM 951 O O . ASP A 1 116 ? -4.229 -7.596 0.020 1.00 95.25 116 ASP A O 1
ATOM 955 N N . LYS A 1 117 ? -2.441 -6.574 0.888 1.00 95.44 117 LYS A N 1
ATOM 956 C CA . LYS A 1 117 ? -3.091 -6.274 2.172 1.00 95.44 117 LYS A CA 1
ATOM 957 C C . LYS A 1 117 ? -4.036 -5.074 2.108 1.00 95.44 117 LYS A C 1
ATOM 959 O O . LYS A 1 117 ? -5.101 -5.127 2.717 1.00 95.44 117 LYS A O 1
ATOM 964 N N . PHE A 1 118 ? -3.696 -4.016 1.376 1.00 96.31 118 PHE A N 1
ATOM 965 C CA . PHE A 1 118 ? -4.524 -2.810 1.276 1.00 96.31 118 PHE A CA 1
ATOM 966 C C . PHE A 1 118 ? -5.836 -3.046 0.530 1.00 96.31 118 PHE A C 1
ATOM 968 O O . PHE A 1 118 ? -6.863 -2.509 0.943 1.00 96.31 118 PHE A O 1
ATOM 975 N N . VAL A 1 119 ? -5.832 -3.887 -0.508 1.00 95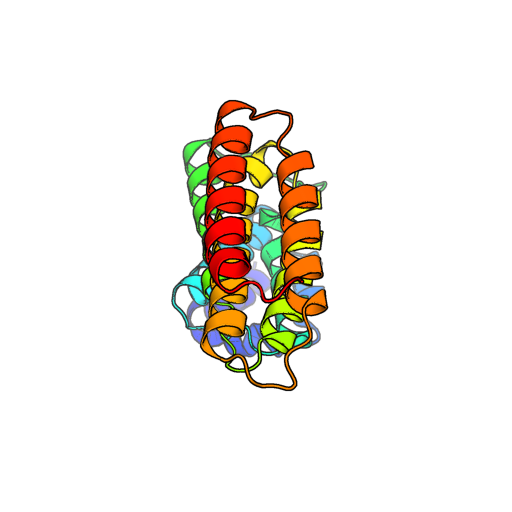.06 119 VAL A N 1
ATOM 976 C CA . VAL A 1 119 ? -7.057 -4.248 -1.245 1.00 95.06 119 VAL A CA 1
ATOM 977 C C . VAL A 1 119 ? -8.057 -4.997 -0.352 1.00 95.06 119 VAL A C 1
ATOM 979 O O . VAL A 1 119 ? -9.264 -4.852 -0.522 1.00 95.06 119 VAL A O 1
ATOM 982 N N . ASN A 1 120 ? -7.580 -5.724 0.662 1.00 93.88 120 ASN A N 1
ATOM 983 C CA . ASN A 1 120 ? -8.441 -6.412 1.630 1.00 93.88 120 ASN A CA 1
ATOM 984 C C . ASN A 1 120 ? -9.053 -5.471 2.689 1.00 93.88 120 ASN A C 1
ATOM 986 O O . ASN A 1 120 ? -9.910 -5.895 3.461 1.00 93.88 120 ASN A O 1
ATOM 990 N N . GLY A 1 121 ? -8.635 -4.200 2.748 1.00 91.44 121 GLY A N 1
ATOM 991 C CA . GLY A 1 121 ? -9.080 -3.238 3.765 1.00 91.44 121 GLY A CA 1
ATOM 992 C C . GLY A 1 121 ? -10.468 -2.629 3.547 1.00 91.44 121 GLY A C 1
ATOM 993 O O . GLY A 1 121 ? -11.004 -1.990 4.463 1.00 91.44 121 GLY A O 1
ATOM 994 N N . GLY A 1 122 ? -11.047 -2.834 2.360 1.00 93.31 122 GLY A N 1
ATOM 995 C CA . GLY A 1 122 ? -12.349 -2.304 1.955 1.00 93.31 122 GLY A CA 1
ATOM 996 C C . GLY A 1 122 ? -12.335 -0.813 1.595 1.00 93.31 122 GLY A C 1
ATOM 997 O O . GLY A 1 122 ? -11.381 -0.084 1.878 1.00 93.31 122 GLY A O 1
ATOM 998 N N . ASP A 1 123 ? -13.423 -0.354 0.978 1.00 93.81 123 ASP A N 1
ATOM 999 C CA . ASP A 1 123 ? -13.561 0.981 0.371 1.00 93.81 123 ASP A CA 1
ATOM 1000 C C . ASP A 1 123 ? -13.209 2.134 1.320 1.00 93.81 123 ASP A C 1
ATOM 1002 O O . ASP A 1 123 ? -12.529 3.089 0.936 1.00 93.81 123 ASP A O 1
ATOM 1006 N N . GLU A 1 124 ? -13.606 2.021 2.591 1.00 93.19 124 GLU A N 1
ATOM 1007 C CA . GLU A 1 124 ? -13.353 3.034 3.620 1.00 93.19 124 GLU A CA 1
ATOM 1008 C C . GLU A 1 124 ? -11.862 3.325 3.833 1.00 93.19 124 GLU A C 1
ATOM 1010 O O . GLU A 1 124 ? -11.510 4.455 4.175 1.00 93.19 124 GLU A O 1
ATOM 1015 N N . ARG A 1 125 ? -10.996 2.319 3.642 1.00 95.62 125 ARG A N 1
ATOM 1016 C CA . ARG A 1 125 ? -9.535 2.424 3.788 1.00 95.62 125 ARG A CA 1
ATOM 1017 C C . ARG A 1 125 ? -8.851 2.641 2.449 1.00 95.62 125 ARG A C 1
ATOM 1019 O O . ARG A 1 125 ? -7.952 3.475 2.350 1.00 95.62 125 ARG A O 1
ATOM 1026 N N . MET A 1 126 ? -9.316 1.938 1.414 1.00 96.19 126 MET A N 1
ATOM 1027 C CA . MET A 1 126 ? -8.756 1.999 0.063 1.00 96.19 126 MET A CA 1
ATOM 1028 C C . MET A 1 126 ? -8.718 3.427 -0.491 1.00 96.19 126 MET A C 1
ATOM 1030 O O . MET A 1 126 ? -7.735 3.798 -1.129 1.00 96.19 126 MET A O 1
ATOM 1034 N N . LYS A 1 127 ? -9.713 4.270 -0.170 1.00 95.81 127 LYS A N 1
ATOM 1035 C CA . LYS A 1 127 ? -9.716 5.694 -0.560 1.00 95.81 127 LYS A CA 1
ATOM 1036 C C . LYS A 1 127 ? -8.509 6.494 -0.051 1.00 95.81 127 LYS A C 1
ATOM 1038 O O . LYS A 1 127 ? -8.203 7.541 -0.612 1.00 95.81 127 LYS A O 1
ATOM 1043 N N . PHE A 1 128 ? -7.839 6.025 1.003 1.00 96.81 128 PHE A N 1
ATOM 1044 C CA . PHE A 1 128 ? -6.628 6.637 1.553 1.00 96.81 128 PHE A CA 1
ATOM 1045 C C . PHE A 1 128 ? -5.358 5.933 1.075 1.00 96.81 128 PHE A C 1
ATOM 1047 O O . PHE A 1 128 ? -4.394 6.597 0.703 1.00 96.81 128 PHE A O 1
ATOM 1054 N N . THR A 1 129 ? -5.343 4.598 1.080 1.00 97.25 129 THR A N 1
ATOM 1055 C CA . THR A 1 129 ? -4.122 3.815 0.841 1.00 97.25 129 THR A CA 1
ATOM 1056 C C . THR A 1 129 ? -3.803 3.622 -0.640 1.00 97.25 129 THR A C 1
ATOM 1058 O O . THR A 1 129 ? -2.629 3.670 -1.015 1.00 97.25 129 THR A O 1
ATOM 1061 N N . ILE A 1 130 ? -4.813 3.453 -1.503 1.00 96.50 130 ILE A N 1
ATOM 1062 C CA . ILE A 1 130 ? -4.601 3.248 -2.945 1.00 96.50 130 ILE A CA 1
ATOM 1063 C C . ILE A 1 130 ? -3.925 4.455 -3.607 1.00 96.50 130 ILE A C 1
ATOM 1065 O O . ILE A 1 130 ? -2.947 4.226 -4.319 1.00 96.50 130 ILE A O 1
ATOM 1069 N N . PRO A 1 131 ? -4.344 5.718 -3.369 1.00 97.38 131 PRO A N 1
ATOM 1070 C CA . PRO A 1 131 ? -3.666 6.874 -3.954 1.00 97.38 131 PRO A CA 1
ATOM 1071 C C . PRO A 1 131 ? -2.163 6.888 -3.659 1.00 97.38 131 PRO A C 1
ATOM 1073 O O . PRO A 1 131 ? -1.355 6.957 -4.581 1.00 97.38 131 PRO A O 1
ATOM 1076 N N . SER A 1 132 ? -1.765 6.745 -2.390 1.00 97.75 132 SER A N 1
ATOM 1077 C CA . SER A 1 132 ? -0.346 6.724 -2.010 1.00 97.75 132 SER A CA 1
ATOM 1078 C C . SER A 1 132 ? 0.408 5.544 -2.623 1.00 97.75 132 SER A C 1
ATOM 1080 O O . SER A 1 132 ? 1.550 5.696 -3.050 1.00 97.75 132 SER A O 1
ATOM 1082 N N . THR A 1 133 ? -0.244 4.386 -2.727 1.00 97.69 133 THR A N 1
ATOM 1083 C CA . THR A 1 133 ? 0.337 3.191 -3.353 1.00 97.69 133 THR A CA 1
ATOM 1084 C C . THR A 1 133 ? 0.581 3.394 -4.847 1.00 97.69 133 THR A C 1
ATOM 1086 O O . THR A 1 133 ? 1.645 3.031 -5.341 1.00 97.69 133 THR A O 1
ATOM 1089 N N . LEU A 1 134 ? -0.358 4.025 -5.559 1.00 97.75 134 LEU A N 1
ATOM 1090 C CA . LEU A 1 134 ? -0.193 4.392 -6.966 1.00 97.75 134 LEU A CA 1
ATOM 1091 C C . LEU A 1 134 ? 0.966 5.368 -7.153 1.00 97.75 134 LEU A C 1
ATOM 1093 O O . LEU A 1 134 ? 1.839 5.113 -7.972 1.00 97.75 134 LEU A O 1
ATOM 1097 N N . PHE A 1 135 ? 1.045 6.429 -6.348 1.00 97.44 135 PHE A N 1
ATOM 1098 C CA . PHE A 1 135 ? 2.171 7.360 -6.443 1.00 97.44 135 PHE A CA 1
ATOM 1099 C C . PHE A 1 135 ? 3.515 6.688 -6.145 1.00 97.44 135 PHE A C 1
ATOM 1101 O O . PHE A 1 135 ? 4.502 6.984 -6.818 1.00 97.44 135 PHE A O 1
ATOM 1108 N N . ARG A 1 136 ? 3.575 5.733 -5.206 1.00 97.19 136 ARG A N 1
ATOM 1109 C CA . ARG A 1 136 ? 4.807 4.963 -4.990 1.00 97.19 136 ARG A CA 1
ATOM 1110 C C . ARG A 1 136 ? 5.143 4.053 -6.176 1.00 97.19 136 ARG A C 1
ATOM 1112 O O . ARG A 1 136 ? 6.318 3.963 -6.530 1.00 97.19 136 ARG A O 1
ATOM 1119 N N . LEU A 1 137 ? 4.145 3.421 -6.802 1.00 96.81 137 LEU A N 1
ATOM 1120 C CA . LEU A 1 137 ? 4.314 2.667 -8.054 1.00 96.81 137 LEU A CA 1
ATOM 1121 C C . LEU A 1 137 ? 4.852 3.565 -9.175 1.00 96.81 137 LEU A C 1
ATOM 1123 O O . LEU A 1 137 ? 5.738 3.150 -9.916 1.00 96.81 137 LEU A O 1
ATOM 1127 N N . TYR A 1 138 ? 4.374 4.806 -9.272 1.00 95.75 138 TYR A N 1
ATOM 1128 C CA . TYR A 1 138 ? 4.852 5.771 -10.264 1.00 95.75 138 TYR A CA 1
ATOM 1129 C C . TYR A 1 138 ? 6.303 6.171 -9.995 1.00 95.75 138 TYR A C 1
ATOM 1131 O O . TYR A 1 138 ? 7.117 6.185 -10.911 1.00 95.75 138 TYR A O 1
ATOM 1139 N N . GLN A 1 139 ? 6.665 6.401 -8.731 1.00 95.19 139 GLN A N 1
ATOM 1140 C CA . GLN A 1 139 ? 8.059 6.625 -8.341 1.00 95.19 139 GLN A CA 1
ATOM 1141 C C . GLN A 1 139 ? 8.952 5.423 -8.674 1.00 95.19 139 GLN A C 1
ATOM 1143 O O . GLN A 1 139 ? 10.078 5.615 -9.114 1.00 95.19 139 GLN A O 1
ATOM 1148 N N . LEU A 1 140 ? 8.464 4.190 -8.493 1.00 95.31 140 LEU A N 1
ATOM 1149 C CA . LEU A 1 140 ? 9.193 2.980 -8.883 1.00 95.31 140 LEU A CA 1
ATOM 1150 C C . LEU A 1 140 ? 9.369 2.898 -10.406 1.00 95.31 140 LEU A C 1
ATOM 1152 O O . LEU A 1 140 ? 10.455 2.586 -10.880 1.00 95.31 140 LEU A O 1
ATOM 1156 N N . CYS A 1 141 ? 8.327 3.233 -11.169 1.00 94.25 141 CYS A N 1
ATOM 1157 C CA . CYS A 1 141 ? 8.398 3.334 -12.625 1.00 94.25 141 CYS A CA 1
ATOM 1158 C C . CYS A 1 141 ? 9.483 4.327 -13.056 1.00 94.25 141 CYS A C 1
ATOM 1160 O O . CYS A 1 141 ? 10.337 3.994 -13.871 1.00 94.25 141 CYS A O 1
ATOM 1162 N N . MET A 1 142 ? 9.503 5.516 -12.447 1.00 93.06 142 MET A N 1
ATOM 1163 C CA . MET A 1 142 ? 10.506 6.541 -12.735 1.00 93.06 142 MET A CA 1
ATOM 1164 C C . MET A 1 142 ? 11.913 6.145 -12.284 1.00 93.06 142 MET A C 1
ATOM 1166 O O . MET A 1 142 ? 12.873 6.480 -12.966 1.00 93.06 142 MET A O 1
ATOM 1170 N N . GLN A 1 143 ? 12.057 5.413 -11.176 1.00 92.69 143 GLN A N 1
ATOM 1171 C CA . GLN A 1 143 ? 13.344 4.854 -10.751 1.00 92.69 143 GLN A CA 1
ATOM 1172 C C . GLN A 1 143 ? 13.908 3.912 -11.822 1.00 92.69 143 GLN A C 1
ATOM 1174 O O . GLN A 1 143 ? 15.071 4.039 -12.190 1.00 92.69 143 GLN A O 1
ATOM 1179 N N . ILE A 1 144 ? 13.074 3.016 -12.355 1.00 91.94 144 ILE A N 1
ATOM 1180 C CA . ILE A 1 144 ? 13.457 2.078 -13.421 1.00 91.94 144 ILE A CA 1
ATOM 1181 C C . ILE A 1 144 ? 13.766 2.837 -14.708 1.00 91.94 144 ILE A C 1
ATOM 1183 O O . ILE A 1 144 ? 14.790 2.594 -15.331 1.00 91.94 144 ILE A O 1
ATOM 1187 N N . TYR A 1 145 ? 12.919 3.798 -15.072 1.00 90.12 145 TYR A N 1
ATOM 1188 C CA . TYR A 1 145 ? 13.115 4.616 -16.260 1.00 90.12 145 TYR A CA 1
ATOM 1189 C C . TYR A 1 145 ? 14.426 5.401 -16.201 1.00 90.12 145 TYR A C 1
ATOM 1191 O O . TYR A 1 145 ? 15.194 5.377 -17.156 1.00 90.12 145 TYR A O 1
ATOM 1199 N N . ASN A 1 146 ? 14.726 6.064 -15.085 1.00 90.00 146 ASN A N 1
ATOM 1200 C CA . ASN A 1 146 ? 15.947 6.856 -14.938 1.00 90.00 146 ASN A CA 1
ATOM 1201 C C . ASN A 1 146 ? 17.213 5.992 -14.845 1.00 90.00 146 ASN A C 1
ATOM 1203 O O . ASN A 1 146 ? 18.282 6.459 -15.223 1.00 90.00 146 ASN A O 1
ATOM 1207 N N . GLY A 1 147 ? 17.096 4.760 -14.342 1.00 87.50 147 GLY A N 1
ATOM 1208 C CA . GLY A 1 147 ? 18.196 3.801 -14.226 1.00 87.50 147 GLY A CA 1
ATOM 1209 C C . GLY A 1 147 ? 18.301 2.806 -15.383 1.00 87.50 147 GLY A C 1
ATOM 1210 O O . GLY A 1 147 ? 19.025 1.825 -15.248 1.00 87.50 147 GLY A O 1
ATOM 1211 N N . ARG A 1 148 ? 17.555 3.007 -16.477 1.00 85.62 148 ARG A N 1
ATOM 1212 C CA . ARG A 1 148 ? 17.484 2.047 -17.586 1.00 85.62 148 ARG A CA 1
ATOM 1213 C C . ARG A 1 148 ? 18.803 1.941 -18.350 1.00 85.62 148 ARG A C 1
ATOM 1215 O O . ARG A 1 148 ? 19.476 2.941 -18.596 1.00 85.62 148 ARG A O 1
ATOM 1222 N N . ASP A 1 149 ? 19.092 0.733 -18.805 1.00 80.19 149 ASP A N 1
ATOM 1223 C CA . ASP A 1 149 ? 20.184 0.383 -19.713 1.00 80.19 149 ASP A CA 1
ATOM 1224 C C . ASP A 1 149 ? 19.663 -0.471 -20.889 1.00 80.19 149 ASP A C 1
ATOM 1226 O O . ASP A 1 149 ? 18.461 -0.727 -21.003 1.00 80.19 149 ASP A O 1
ATOM 1230 N N . GLU A 1 150 ? 20.557 -0.936 -21.766 1.00 72.19 150 GLU A N 1
ATOM 1231 C CA . GLU A 1 150 ? 20.202 -1.803 -22.905 1.00 72.19 150 GLU A CA 1
ATOM 1232 C C . GLU A 1 150 ? 19.560 -3.142 -22.485 1.00 72.19 150 GLU A C 1
ATOM 1234 O O . GLU A 1 150 ? 18.885 -3.779 -23.291 1.00 72.19 150 GLU A O 1
ATOM 1239 N N . SER A 1 151 ? 19.735 -3.570 -21.229 1.00 75.69 151 SER A N 1
ATOM 1240 C CA . SER A 1 151 ? 19.189 -4.825 -20.695 1.00 75.69 151 SER A CA 1
ATOM 1241 C C . SER A 1 151 ? 17.787 -4.679 -20.091 1.00 75.69 151 SER A C 1
ATOM 1243 O O . SER A 1 151 ? 17.132 -5.671 -19.760 1.00 75.69 151 SER A O 1
ATOM 1245 N N . THR A 1 152 ? 17.300 -3.445 -19.943 1.00 78.25 152 THR A N 1
ATOM 1246 C CA . THR A 1 152 ? 16.034 -3.160 -19.268 1.00 78.25 152 THR A CA 1
ATOM 1247 C C . THR A 1 152 ? 14.844 -3.572 -20.136 1.00 78.25 152 THR A C 1
ATOM 1249 O O . THR A 1 152 ? 14.475 -2.890 -21.088 1.00 78.25 152 THR A O 1
ATOM 1252 N N . GLU A 1 153 ? 14.192 -4.686 -19.795 1.00 74.94 153 GLU A N 1
ATOM 1253 C CA . GLU A 1 153 ? 13.057 -5.186 -20.576 1.00 74.94 153 GLU A CA 1
ATOM 1254 C C . GLU A 1 153 ? 11.809 -4.276 -20.479 1.00 74.94 153 GLU A C 1
ATOM 1256 O O . GLU A 1 153 ? 11.328 -3.997 -19.371 1.00 74.94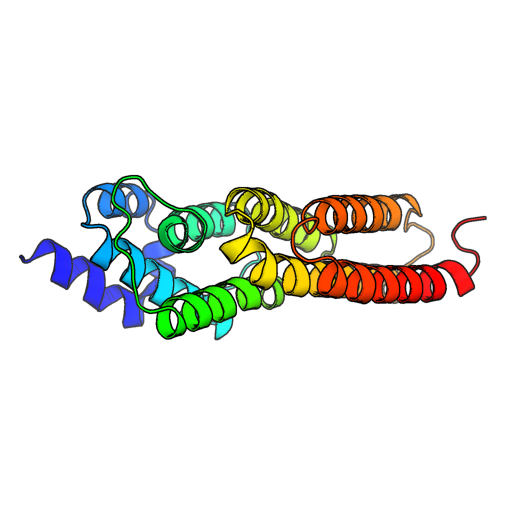 153 GLU A O 1
ATOM 1261 N N . PRO A 1 154 ? 11.141 -3.951 -21.607 1.00 75.31 154 PRO A N 1
ATOM 1262 C CA . PRO A 1 154 ? 9.879 -3.194 -21.611 1.00 75.31 154 PRO A CA 1
ATOM 1263 C C . PRO A 1 154 ? 8.756 -3.823 -20.760 1.00 75.31 154 PRO A C 1
ATOM 1265 O O . PRO A 1 154 ? 7.836 -3.147 -20.287 1.00 75.31 154 PRO A O 1
ATOM 1268 N N . LYS A 1 155 ? 8.821 -5.141 -20.518 1.00 79.62 155 LYS A N 1
ATOM 1269 C CA . LYS A 1 155 ? 7.844 -5.884 -19.701 1.00 79.62 155 LYS A CA 1
ATOM 1270 C C . LYS A 1 155 ? 7.806 -5.430 -18.242 1.00 79.62 155 LYS A C 1
ATOM 1272 O O . LYS A 1 155 ? 6.789 -5.644 -17.578 1.00 79.62 155 LYS A O 1
ATOM 1277 N N . VAL A 1 156 ? 8.879 -4.828 -17.732 1.00 81.94 156 VAL A N 1
ATOM 1278 C CA . VAL A 1 156 ? 8.957 -4.372 -16.339 1.00 81.94 156 VAL A CA 1
ATOM 1279 C C . VAL A 1 156 ? 7.919 -3.277 -16.076 1.00 81.94 156 VAL A C 1
ATOM 1281 O O . VAL A 1 156 ? 7.142 -3.370 -15.126 1.00 81.94 156 VAL A O 1
ATOM 1284 N N . TYR A 1 157 ? 7.812 -2.306 -16.979 1.00 88.38 157 TYR A N 1
ATOM 1285 C CA . TYR A 1 157 ? 6.817 -1.237 -16.913 1.00 88.38 157 TYR A CA 1
ATOM 1286 C C . TYR A 1 157 ? 5.378 -1.758 -17.047 1.00 88.38 157 TYR A C 1
ATOM 1288 O O . TYR A 1 157 ? 4.482 -1.311 -16.329 1.00 88.38 157 TYR A O 1
ATOM 1296 N N . LYS A 1 158 ? 5.152 -2.776 -17.896 1.00 89.06 158 LYS A N 1
ATOM 1297 C CA . LYS A 1 158 ? 3.831 -3.408 -18.054 1.00 89.06 158 LYS A CA 1
ATOM 1298 C C . LYS A 1 158 ? 3.292 -3.936 -16.722 1.00 89.06 158 LYS A C 1
ATOM 1300 O O . LYS A 1 158 ? 2.119 -3.733 -16.425 1.00 89.06 158 LYS A O 1
ATOM 1305 N N . ARG A 1 159 ? 4.142 -4.549 -15.888 1.00 90.81 159 ARG A N 1
ATOM 1306 C CA . ARG A 1 159 ? 3.734 -5.033 -14.554 1.00 90.81 159 ARG A CA 1
ATOM 1307 C C . ARG A 1 159 ? 3.233 -3.897 -13.664 1.00 90.81 159 ARG A C 1
ATOM 1309 O O . ARG A 1 159 ? 2.220 -4.064 -12.986 1.00 90.81 159 ARG A O 1
ATOM 1316 N N . ILE A 1 160 ? 3.916 -2.753 -13.687 1.00 93.50 160 ILE A N 1
ATOM 1317 C CA . ILE A 1 160 ? 3.522 -1.569 -12.917 1.00 93.50 160 ILE A CA 1
ATOM 1318 C C . ILE A 1 160 ? 2.186 -1.035 -13.431 1.00 93.50 160 ILE A C 1
ATOM 1320 O O . ILE A 1 160 ? 1.268 -0.845 -12.638 1.00 93.50 160 ILE A O 1
ATOM 1324 N N . PHE A 1 161 ? 2.031 -0.870 -14.745 1.00 94.44 161 PHE A N 1
ATOM 1325 C CA . PHE A 1 161 ? 0.793 -0.359 -15.336 1.00 94.44 161 PHE A CA 1
ATOM 1326 C C . PHE A 1 161 ? -0.398 -1.297 -15.122 1.00 94.44 161 PHE A C 1
ATOM 1328 O O . PHE A 1 161 ? -1.497 -0.835 -14.818 1.00 94.44 161 PHE A O 1
ATOM 1335 N N . ASP A 1 162 ? -0.198 -2.610 -15.227 1.00 94.38 162 ASP A N 1
ATOM 1336 C CA . ASP A 1 162 ? -1.227 -3.612 -14.939 1.00 94.38 162 ASP A CA 1
ATOM 1337 C C . ASP A 1 162 ? -1.667 -3.543 -13.471 1.00 94.38 162 ASP A C 1
ATOM 1339 O O . ASP A 1 162 ? -2.867 -3.516 -13.186 1.00 94.38 162 ASP A O 1
ATOM 1343 N N . ALA A 1 163 ? -0.717 -3.435 -12.535 1.00 96.06 163 ALA A N 1
ATOM 1344 C CA . ALA A 1 163 ? -1.029 -3.269 -11.118 1.00 96.06 163 ALA A CA 1
ATOM 1345 C C . ALA A 1 163 ? -1.746 -1.943 -10.830 1.00 96.06 163 ALA A C 1
ATOM 1347 O O . ALA A 1 163 ? -2.738 -1.937 -10.099 1.00 96.06 163 ALA A O 1
ATOM 1348 N N . SER A 1 164 ? -1.307 -0.836 -11.433 1.00 96.81 164 SER A N 1
ATOM 1349 C CA . SER A 1 164 ? -1.964 0.464 -11.292 1.00 96.81 164 SER A CA 1
ATOM 1350 C C . SER A 1 164 ? -3.400 0.430 -11.815 1.00 96.81 164 SER A C 1
ATOM 1352 O O . SER A 1 164 ? -4.313 0.865 -11.116 1.00 96.81 164 SER A O 1
ATOM 1354 N N . ARG A 1 165 ? -3.640 -0.163 -12.992 1.00 96.06 165 ARG A N 1
ATOM 1355 C CA . ARG A 1 165 ? -4.995 -0.343 -13.543 1.00 96.06 165 ARG A CA 1
ATOM 1356 C C . ARG A 1 165 ? -5.869 -1.218 -12.652 1.00 96.06 165 ARG A C 1
ATOM 1358 O O . ARG A 1 165 ? -7.027 -0.877 -12.417 1.00 96.06 165 ARG A O 1
ATOM 1365 N N . ALA A 1 166 ? -5.321 -2.311 -12.122 1.00 96.56 166 ALA A N 1
ATOM 1366 C CA . ALA A 1 166 ? -6.045 -3.181 -11.203 1.00 96.56 166 ALA A CA 1
ATOM 1367 C C . ALA A 1 166 ? -6.459 -2.440 -9.921 1.00 96.56 166 ALA A C 1
ATOM 1369 O O . ALA A 1 166 ? -7.598 -2.582 -9.481 1.00 96.56 166 ALA A O 1
ATOM 1370 N N . LEU A 1 167 ? -5.569 -1.621 -9.350 1.00 96.56 167 LEU A N 1
ATOM 1371 C CA . LEU A 1 167 ? -5.855 -0.791 -8.176 1.00 96.56 167 LEU A CA 1
ATOM 1372 C C . LEU A 1 167 ? -6.919 0.275 -8.458 1.00 96.56 167 LEU A C 1
ATOM 1374 O O . LEU A 1 167 ? -7.837 0.452 -7.661 1.00 96.56 167 LEU A O 1
ATOM 1378 N N . LEU A 1 168 ? -6.831 0.954 -9.602 1.00 95.62 168 LEU A N 1
ATOM 1379 C CA . LEU A 1 168 ? -7.830 1.936 -10.030 1.00 95.62 168 LEU A CA 1
ATOM 1380 C C . LEU A 1 168 ? -9.215 1.30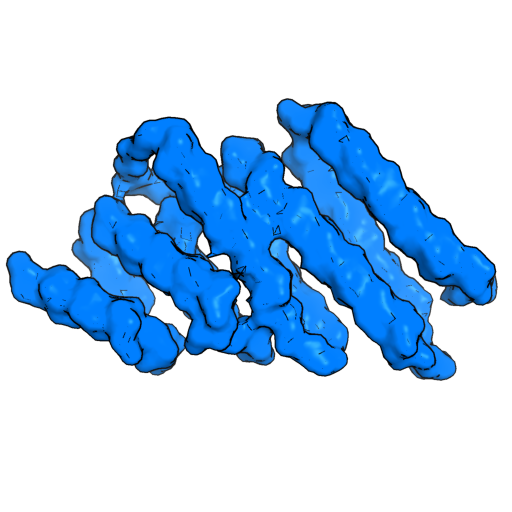0 -10.191 1.00 95.62 168 LEU A C 1
ATOM 1382 O O . LEU A 1 168 ? -10.208 1.861 -9.731 1.00 95.62 168 LEU A O 1
ATOM 1386 N N . GLY A 1 169 ? -9.271 0.085 -10.742 1.00 94.06 169 GLY A N 1
ATOM 1387 C CA . GLY A 1 169 ? -10.499 -0.702 -10.853 1.00 94.06 169 GLY A CA 1
ATOM 1388 C C . GLY A 1 169 ? -11.128 -1.096 -9.510 1.00 94.06 169 GLY A C 1
ATOM 1389 O O . GLY A 1 169 ? -12.284 -1.505 -9.489 1.00 94.06 169 GLY A O 1
ATOM 1390 N N . LYS A 1 170 ? -10.413 -0.965 -8.382 1.00 94.00 170 LYS A N 1
ATOM 1391 C CA . LYS A 1 170 ? -10.964 -1.170 -7.028 1.00 94.00 170 LYS A CA 1
ATOM 1392 C C . LYS A 1 170 ? -11.580 0.092 -6.420 1.00 94.00 170 LYS A C 1
ATOM 1394 O O . LYS A 1 170 ? -12.259 -0.009 -5.407 1.00 94.00 170 LYS A O 1
ATOM 1399 N N . LEU A 1 171 ? -11.386 1.268 -7.020 1.00 93.00 171 LEU A N 1
ATOM 1400 C CA . LEU A 1 171 ? -11.917 2.546 -6.524 1.00 93.00 171 LEU A CA 1
ATOM 1401 C C . LEU A 1 171 ? -13.297 2.901 -7.110 1.00 93.00 171 LEU A C 1
ATOM 1403 O O . LEU A 1 171 ? -13.622 4.079 -7.258 1.00 93.00 171 LEU A O 1
ATOM 1407 N N . THR A 1 172 ? -14.131 1.908 -7.424 1.00 89.31 172 THR A N 1
ATOM 1408 C CA . THR A 1 172 ? -15.450 2.105 -8.061 1.00 89.31 172 THR A CA 1
ATOM 1409 C C . THR A 1 172 ? -16.380 3.011 -7.252 1.00 89.31 172 THR A C 1
ATOM 1411 O O . THR A 1 172 ? -17.099 3.824 -7.827 1.00 89.31 172 THR A O 1
ATOM 1414 N N . SER A 1 173 ? -16.308 2.940 -5.923 1.00 91.25 173 SER A N 1
ATOM 1415 C CA . SER A 1 173 ? -17.091 3.774 -5.001 1.00 91.25 173 SER A CA 1
ATOM 1416 C C . SER A 1 173 ? -16.628 5.240 -4.932 1.00 91.25 173 SER A C 1
ATOM 1418 O O . SER A 1 173 ? -17.293 6.068 -4.311 1.00 91.25 173 SER A O 1
ATOM 1420 N N . PHE A 1 174 ? -15.502 5.594 -5.568 1.00 93.38 174 PHE A N 1
ATOM 1421 C CA . PHE A 1 174 ? -14.919 6.942 -5.554 1.00 93.38 174 PHE A CA 1
ATOM 1422 C C . PHE A 1 174 ? -14.553 7.419 -6.974 1.00 93.38 174 PHE A C 1
ATOM 1424 O O . PHE A 1 174 ? -13.376 7.654 -7.261 1.00 93.38 174 PHE A O 1
ATOM 1431 N N . PRO A 1 175 ? -15.536 7.626 -7.872 1.00 92.56 175 PRO A N 1
ATOM 1432 C CA . PRO A 1 175 ? -15.286 7.890 -9.293 1.00 92.56 175 PRO A CA 1
ATOM 1433 C C . PRO A 1 175 ? -14.441 9.148 -9.542 1.00 92.56 175 PRO A C 1
ATOM 1435 O O . PRO A 1 175 ? -13.509 9.120 -10.341 1.00 92.56 175 PRO A O 1
ATOM 1438 N N . ASN A 1 176 ? -14.685 10.232 -8.799 1.00 94.31 176 ASN A N 1
ATOM 1439 C CA . ASN A 1 176 ? -13.902 11.469 -8.921 1.00 94.31 176 ASN A CA 1
ATOM 1440 C C . ASN A 1 176 ? -12.427 11.281 -8.536 1.00 94.31 176 ASN A C 1
ATOM 1442 O O . ASN A 1 176 ? -11.551 11.937 -9.097 1.00 94.31 176 ASN A O 1
ATOM 1446 N N . LEU A 1 177 ? -12.148 10.413 -7.559 1.00 94.06 177 LEU A N 1
ATOM 1447 C CA . LEU A 1 177 ? -10.783 10.077 -7.163 1.00 94.06 177 LEU A CA 1
ATOM 1448 C C . LEU A 1 177 ? -10.137 9.171 -8.214 1.00 94.06 177 LEU A C 1
ATOM 1450 O O . LEU A 1 177 ? -9.016 9.437 -8.636 1.00 94.06 177 LEU A O 1
ATOM 1454 N N . ALA A 1 178 ? -10.863 8.147 -8.668 1.00 94.62 178 ALA A N 1
ATOM 1455 C CA . ALA A 1 178 ? -10.391 7.214 -9.681 1.00 94.62 178 ALA A CA 1
ATOM 1456 C C . ALA A 1 178 ? -10.010 7.932 -10.984 1.00 94.62 178 ALA A C 1
ATOM 1458 O O . ALA A 1 178 ? -8.913 7.711 -11.481 1.00 94.62 178 ALA A O 1
ATOM 1459 N N . ILE A 1 179 ? -10.853 8.840 -11.496 1.00 94.62 179 ILE A N 1
ATOM 1460 C CA . ILE A 1 179 ? -10.575 9.594 -12.732 1.00 94.62 179 ILE A CA 1
ATOM 1461 C C . ILE A 1 179 ? -9.288 10.413 -12.604 1.00 94.62 179 ILE A C 1
ATOM 1463 O O . ILE A 1 179 ? -8.439 10.348 -13.488 1.00 94.62 179 ILE A O 1
ATOM 1467 N N . LYS A 1 180 ? -9.105 11.143 -11.496 1.00 96.12 180 LYS A N 1
ATOM 1468 C CA . LYS A 1 180 ? -7.872 11.912 -11.265 1.00 96.12 180 LYS A CA 1
ATOM 1469 C C . LYS A 1 180 ? -6.643 11.007 -11.301 1.00 96.12 180 LYS A C 1
ATOM 1471 O O . LYS A 1 180 ? -5.685 11.306 -11.997 1.00 96.12 180 LYS A O 1
ATOM 1476 N N . LEU A 1 181 ? -6.698 9.872 -10.610 1.00 96.62 181 LEU A N 1
ATOM 1477 C CA . LEU A 1 181 ? -5.585 8.923 -10.566 1.00 96.62 181 LEU A CA 1
ATOM 1478 C C . LEU A 1 181 ? -5.348 8.213 -11.912 1.00 96.62 181 LEU A C 1
ATOM 1480 O O . LEU A 1 181 ? -4.206 7.874 -12.220 1.00 96.62 181 LEU A O 1
ATOM 1484 N N . TYR A 1 182 ? -6.395 8.013 -12.718 1.00 95.88 182 TYR A N 1
ATOM 1485 C CA . TYR A 1 182 ? -6.284 7.537 -14.099 1.00 95.88 182 TYR A CA 1
ATOM 1486 C C . TYR A 1 182 ? -5.537 8.538 -14.982 1.00 95.88 182 TYR A C 1
ATOM 1488 O O . TYR A 1 182 ? -4.676 8.124 -15.751 1.00 95.88 182 TYR A O 1
ATOM 1496 N N . LEU A 1 183 ? -5.833 9.836 -14.865 1.00 96.06 183 LEU A N 1
ATOM 1497 C CA . LEU A 1 183 ? -5.122 10.877 -15.614 1.00 96.06 183 LEU A CA 1
ATOM 1498 C C . LEU A 1 183 ? -3.631 10.895 -15.256 1.00 96.06 183 LEU A C 1
ATOM 1500 O O . LEU A 1 183 ? -2.797 10.911 -16.155 1.00 96.06 183 LEU A O 1
ATOM 1504 N N . GLU A 1 184 ? -3.294 10.783 -13.970 1.00 96.06 184 GLU A N 1
ATOM 1505 C CA . GLU A 1 184 ? -1.897 10.676 -13.523 1.00 96.06 184 GLU A CA 1
ATOM 1506 C C . GLU A 1 184 ? -1.193 9.434 -14.100 1.00 96.06 184 GLU A C 1
ATOM 1508 O O . GLU A 1 184 ? -0.038 9.508 -14.518 1.00 96.06 184 GLU A O 1
ATOM 1513 N N . LEU A 1 185 ? -1.889 8.289 -14.179 1.00 95.69 185 LEU A N 1
ATOM 1514 C CA . LEU A 1 185 ? -1.343 7.087 -14.820 1.00 95.69 185 LEU A CA 1
ATOM 1515 C C . LEU A 1 185 ? -1.058 7.327 -16.309 1.00 95.69 185 LEU A C 1
ATOM 1517 O O . LEU A 1 185 ? -0.015 6.907 -16.803 1.00 95.69 185 LEU A O 1
ATOM 1521 N N . LEU A 1 186 ? -1.969 7.988 -17.025 1.00 94.38 186 LEU A N 1
ATOM 1522 C CA . LEU A 1 186 ? -1.785 8.295 -18.445 1.00 94.38 186 LEU A CA 1
ATOM 1523 C C . LEU A 1 186 ? -0.616 9.256 -18.670 1.00 94.38 186 LEU A C 1
ATOM 1525 O O . LEU A 1 186 ? 0.167 9.040 -19.590 1.00 94.38 186 LEU A O 1
ATOM 1529 N N . MET A 1 187 ? -0.459 10.267 -17.812 1.00 93.50 187 MET A N 1
ATOM 1530 C CA . MET A 1 187 ? 0.694 11.168 -17.860 1.00 93.50 187 MET A CA 1
ATOM 1531 C C . MET A 1 187 ? 2.011 10.411 -17.662 1.00 93.50 187 MET A C 1
ATOM 1533 O O . MET A 1 187 ? 2.959 10.638 -18.408 1.00 93.50 187 MET A O 1
ATOM 1537 N N .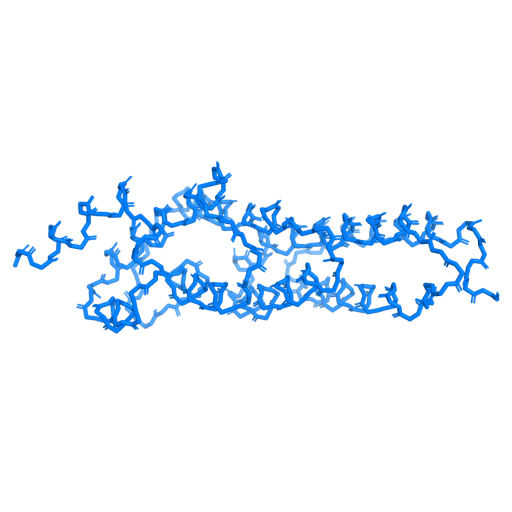 LEU A 1 188 ? 2.062 9.474 -16.709 1.00 93.38 188 LEU A N 1
ATOM 1538 C CA . LEU A 1 188 ? 3.234 8.620 -16.513 1.00 93.38 188 LEU A CA 1
ATOM 1539 C C . LEU A 1 188 ? 3.528 7.758 -17.746 1.00 93.38 188 LEU A C 1
ATOM 1541 O O . LEU A 1 188 ? 4.680 7.671 -18.161 1.00 93.38 188 LEU A O 1
ATOM 1545 N N . ILE A 1 189 ? 2.505 7.118 -18.319 1.00 91.69 189 ILE A N 1
ATOM 1546 C CA . ILE A 1 189 ? 2.665 6.292 -19.523 1.00 91.69 189 ILE A CA 1
ATOM 1547 C C . ILE A 1 189 ? 3.231 7.140 -20.660 1.00 91.69 189 ILE A C 1
ATOM 1549 O O . ILE A 1 189 ? 4.202 6.724 -21.277 1.00 91.69 189 ILE A O 1
ATOM 1553 N N . ASN A 1 190 ? 2.691 8.342 -20.878 1.00 90.50 190 ASN A N 1
ATOM 1554 C CA . ASN A 1 190 ? 3.172 9.251 -21.914 1.00 90.50 190 ASN A CA 1
ATOM 1555 C C . ASN A 1 190 ? 4.662 9.595 -21.737 1.00 90.50 190 ASN A C 1
ATOM 1557 O O . ASN A 1 190 ? 5.411 9.543 -22.701 1.00 90.50 190 ASN A O 1
ATOM 1561 N N . ILE A 1 191 ? 5.119 9.858 -20.508 1.00 88.12 191 ILE A N 1
ATOM 1562 C CA . ILE A 1 191 ? 6.542 10.132 -20.226 1.00 88.12 191 ILE A CA 1
ATOM 1563 C C . ILE A 1 191 ? 7.436 8.937 -20.587 1.00 88.12 191 ILE A C 1
ATOM 1565 O O . ILE A 1 191 ? 8.531 9.118 -21.117 1.00 88.12 191 ILE A O 1
ATOM 1569 N N . VAL A 1 192 ? 6.997 7.714 -20.279 1.00 84.62 192 VAL A N 1
ATOM 1570 C CA . VAL A 1 192 ? 7.772 6.502 -20.588 1.00 84.62 192 VAL A CA 1
ATOM 1571 C C . VAL A 1 192 ? 7.764 6.227 -22.098 1.00 84.62 192 VAL A C 1
ATOM 1573 O O . VAL A 1 192 ? 8.795 5.858 -22.663 1.00 84.62 192 VAL A O 1
ATOM 1576 N N . ASP A 1 193 ? 6.626 6.444 -22.756 1.00 80.62 193 ASP A N 1
ATOM 1577 C CA . ASP A 1 193 ? 6.395 6.127 -24.169 1.00 80.62 193 ASP A CA 1
ATOM 1578 C C . ASP A 1 193 ? 6.951 7.178 -25.147 1.00 80.62 193 ASP A C 1
ATOM 1580 O O . ASP A 1 193 ? 7.333 6.837 -26.262 1.00 80.62 193 ASP A O 1
ATOM 1584 N N . GLU A 1 194 ? 7.122 8.440 -24.730 1.00 65.94 194 GLU A N 1
ATOM 1585 C CA . GLU A 1 194 ? 7.746 9.507 -25.541 1.00 65.94 194 GLU A CA 1
ATOM 1586 C C . GLU A 1 194 ? 9.147 9.136 -26.067 1.00 65.94 194 GLU A C 1
ATOM 1588 O O . GLU A 1 194 ? 9.616 9.691 -27.061 1.00 65.94 194 GLU A O 1
ATOM 1593 N N . THR A 1 195 ? 9.805 8.152 -25.448 1.00 57.72 195 THR A N 1
ATOM 1594 C CA . THR A 1 195 ? 11.094 7.615 -25.907 1.00 57.72 195 THR A CA 1
ATOM 1595 C C . THR A 1 195 ? 11.003 6.489 -26.940 1.00 57.72 195 THR A C 1
ATOM 1597 O O . THR A 1 195 ? 12.045 5.977 -27.346 1.00 57.72 195 THR A O 1
ATOM 1600 N N . LYS A 1 196 ? 9.796 6.108 -27.384 1.00 56.91 196 LYS A N 1
ATOM 1601 C CA . LYS A 1 196 ? 9.522 4.961 -28.273 1.00 56.91 196 LYS A CA 1
ATOM 1602 C C . LYS A 1 196 ? 10.134 3.642 -27.793 1.00 56.91 196 LYS A C 1
ATOM 1604 O O . LYS A 1 196 ? 10.511 2.798 -28.593 1.00 56.91 196 LYS A O 1
ATOM 1609 N N . PHE A 1 197 ? 10.253 3.443 -26.482 1.00 52.06 197 PHE A N 1
ATOM 1610 C CA . PHE A 1 197 ? 10.847 2.219 -25.929 1.00 52.06 197 PHE A CA 1
ATOM 1611 C C . PHE A 1 197 ? 9.927 0.984 -26.060 1.00 52.06 197 PHE A C 1
ATOM 1613 O O . PHE A 1 197 ? 10.318 -0.130 -25.715 1.00 52.06 197 PHE A O 1
ATOM 1620 N N . TYR A 1 198 ? 8.688 1.184 -26.519 1.00 43.91 198 TYR A N 1
ATOM 1621 C CA . TYR A 1 198 ? 7.676 0.142 -26.692 1.00 43.91 198 TYR A CA 1
ATOM 1622 C C . TYR A 1 198 ? 7.470 -0.334 -28.134 1.00 43.91 198 TYR A C 1
ATOM 1624 O O . TYR A 1 198 ? 6.738 -1.313 -28.306 1.00 43.91 198 TYR A O 1
ATOM 1632 N N . ASP A 1 199 ? 8.109 0.309 -29.117 1.00 38.34 199 ASP A N 1
ATOM 1633 C CA . ASP A 1 199 ? 8.079 -0.089 -30.533 1.00 38.34 199 ASP A CA 1
ATOM 1634 C C . ASP A 1 199 ? 9.328 -0.894 -30.926 1.00 38.34 199 ASP A C 1
ATOM 1636 O O . ASP A 1 199 ? 10.457 -0.437 -30.631 1.00 38.34 199 ASP A O 1
#

Radius of gyration: 18.4 Å; chains: 1; bounding box: 37×27×65 Å

Secondary structure (DSSP, 8-state):
-HHHHHHHHHHHH-HHHHTT-TTHHHHHHTS-HHHHHHHHHHHHHHHHTTSS-TT-HHHHHHHHHHHHHHHS--TTPPP--HHHHHHHHHHHHHGGGG---SSHHHHHHHHHHHHHHHHTT-HHHHHHHHHHHHHHHHHHHHHHHHT--TT--THHHHHHHHHHHHHHTT-TT-HHHHHHHHHHHHHHHHHHHTTTTT-

InterPro domains:
  IPR005378 Vacuolar protein sorting-associated protein 35 [PF03635] (3-192)
  IPR005378 Vacuolar protein sorting-associated protein 35 [PTHR11099] (3-190)
  IPR042491 Vacuolar protein sorting-associated protein 35, C-terminal [G3DSA:1.25.40.660] (76-199)